Protein AF-0000000076083885 (afdb_homodimer)

InterPro domains:
  IPR008858 TROVE domain [PF05731] (2-118)
  IPR008858 TROVE domain [PS50988] (1-168)
  IPR037214 TROVE domain superfamily [SSF140864] (1-156)
  IPR040322 RNA-binding protein RO60 [PTHR14202] (1-159)

Solvent-accessible surface area (backbone atoms only — not comparable to full-atom values): 19071 Å² total; per-residue (Å²): 120,35,71,59,53,24,50,52,51,36,48,53,64,47,67,26,70,91,42,43,60,57,46,54,48,48,53,56,56,56,50,62,54,97,89,43,37,59,43,55,52,43,59,66,35,60,54,74,61,81,45,69,64,46,37,40,51,48,35,28,61,68,64,29,63,69,53,24,51,58,70,46,55,88,52,76,49,66,67,56,45,49,46,51,53,43,52,50,48,37,50,50,38,41,67,42,83,80,61,55,68,67,57,48,44,51,45,31,66,76,64,64,48,53,73,68,32,43,22,73,83,54,70,74,39,63,70,49,49,53,56,44,56,75,75,47,50,61,70,57,49,63,74,39,42,69,61,35,52,76,67,50,61,48,71,54,76,72,68,55,65,63,66,65,60,71,79,106,121,36,70,59,53,23,49,50,52,36,47,54,65,46,66,27,71,91,43,44,60,57,47,53,49,48,52,56,54,56,50,63,54,97,89,44,36,60,42,57,52,44,60,68,35,61,53,74,60,81,46,69,64,45,36,41,50,49,36,28,60,68,65,30,62,70,52,24,51,59,71,45,56,89,52,76,49,65,68,56,46,51,45,50,52,43,52,49,47,38,50,49,38,42,68,44,82,83,60,55,67,66,57,50,43,50,47,30,65,74,63,64,49,53,74,67,32,42,24,72,83,54,69,73,38,64,69,51,49,54,54,45,56,73,73,46,50,63,69,56,49,63,73,39,42,67,61,37,53,76,68,50,62,48,72,55,76,72,70,55,67,65,64,65,60,72,83,108

Foldseek 3Di:
DDPVLLVVLLCVLQVCVVPLLVVLQCCLLQADDPHDGNLNSCVVSVHDHPDLSSVLSNCCRNPNLVRSCVSCPPVPPPSSVLSNLLRVLLCCQAPDLPDDPVVNLVSCVVNVDAPSSHHPNCLLDPSNVLSRVLPDDPVVCVVCVVSCVVSVVVPDPPRCVPVVPPVD/DDPVLLVVLLCVLQVCVVPLLVVLQCCLLCQDDPHDGNLNSCVVSVHDHPDLSSVLSNCCRNPNLVRSCVSCPPVPPPSSVLSNLLVVLLCCQAPDLPDDPVVNLVSCVVNVDAPSSHHPNNLLDPSNVLSRVLPDDPVVCVVCVVSCVVSVVVPDPPRCVVNVPPVD

Structure (mmCIF, N/CA/C/O backbone):
data_AF-0000000076083885-model_v1
#
loop_
_entity.id
_entity.type
_entity.pdbx_description
1 polymer TROVE2
#
loop_
_atom_site.group_PDB
_atom_site.id
_atom_site.type_symbol
_atom_site.label_atom_id
_atom_site.label_alt_id
_atom_site.label_comp_id
_atom_site.label_asym_id
_atom_site.label_entity_id
_atom_site.label_seq_id
_atom_site.pdbx_PDB_ins_code
_atom_site.Cartn_x
_atom_site.Cartn_y
_atom_site.Cartn_z
_atom_site.occupancy
_atom_site.B_iso_or_equiv
_atom_site.auth_seq_id
_atom_site.auth_comp_id
_atom_site.auth_asym_id
_atom_site.auth_atom_id
_atom_site.pdbx_PDB_model_num
ATOM 1 N N . MET A 1 1 ? -16.109 -1.434 -20.875 1 70.88 1 MET A N 1
ATOM 2 C CA . MET A 1 1 ? -15.008 -0.65 -20.312 1 70.88 1 MET A CA 1
ATOM 3 C C . MET A 1 1 ? -14.562 0.437 -21.297 1 70.88 1 MET A C 1
ATOM 5 O O . MET A 1 1 ? -14.516 0.208 -22.5 1 70.88 1 MET A O 1
ATOM 9 N N . GLY A 1 2 ? -14.555 1.601 -20.828 1 75.38 2 GLY A N 1
ATOM 10 C CA . GLY A 1 2 ? -14.156 2.689 -21.703 1 75.38 2 GLY A CA 1
ATOM 11 C C . GLY A 1 2 ? -12.719 2.582 -22.172 1 75.38 2 GLY A C 1
ATOM 12 O O . GLY A 1 2 ? -11.914 1.858 -21.578 1 75.38 2 GLY A O 1
ATOM 13 N N . ARG A 1 3 ? -12.445 3.145 -23.266 1 82.56 3 ARG A N 1
ATOM 14 C CA . ARG A 1 3 ? -11.141 3.098 -23.922 1 82.56 3 ARG A CA 1
ATOM 15 C C . ARG A 1 3 ? -10.031 3.469 -22.938 1 82.56 3 ARG A C 1
ATOM 17 O O . ARG A 1 3 ? -8.969 2.844 -22.938 1 82.56 3 ARG A O 1
ATOM 24 N N . PHE A 1 4 ? -10.289 4.371 -22.156 1 80.88 4 PHE A N 1
ATOM 25 C CA . PHE A 1 4 ? -9.289 4.852 -21.219 1 80.88 4 PHE A CA 1
ATOM 26 C C . PHE A 1 4 ? -8.945 3.773 -20.188 1 80.88 4 PHE A C 1
ATOM 28 O O . PHE A 1 4 ? -7.773 3.484 -19.953 1 80.88 4 PHE A O 1
ATOM 35 N N . LEU A 1 5 ? -9.938 3.232 -19.672 1 82.44 5 LEU A N 1
ATOM 36 C CA . LEU A 1 5 ? -9.719 2.201 -18.672 1 82.44 5 LEU A CA 1
ATOM 37 C C . LEU A 1 5 ? -9.016 0.992 -19.266 1 82.44 5 LEU A C 1
ATOM 39 O O . LEU A 1 5 ? -8.164 0.372 -18.625 1 82.44 5 LEU A O 1
ATOM 43 N N . ARG A 1 6 ? -9.344 0.747 -20.469 1 88.19 6 ARG A N 1
ATOM 44 C CA . ARG A 1 6 ? -8.656 -0.343 -21.156 1 88.19 6 ARG A CA 1
ATOM 45 C C . ARG A 1 6 ? -7.164 -0.05 -21.281 1 88.19 6 ARG A C 1
ATOM 47 O O . ARG A 1 6 ? -6.328 -0.917 -21.031 1 88.19 6 ARG A O 1
ATOM 54 N N . ALA A 1 7 ? -6.926 1.128 -21.578 1 88.5 7 ALA A N 1
ATOM 55 C CA . ALA A 1 7 ? -5.535 1.533 -21.781 1 88.5 7 ALA A CA 1
ATOM 56 C C . ALA A 1 7 ? -4.77 1.517 -20.453 1 88.5 7 ALA A C 1
ATOM 58 O O . ALA A 1 7 ? -3.646 1.014 -20.391 1 88.5 7 ALA A O 1
ATOM 59 N N . VAL A 1 8 ? -5.359 2.039 -19.453 1 87.88 8 VAL A N 1
ATOM 60 C CA . VAL A 1 8 ? -4.734 2.113 -18.141 1 87.88 8 VAL A CA 1
ATOM 61 C C . VAL A 1 8 ? -4.492 0.706 -17.609 1 87.88 8 VAL A C 1
ATOM 63 O O . VAL A 1 8 ? -3.426 0.421 -17.047 1 87.88 8 VAL A O 1
ATOM 66 N N . THR A 1 9 ? -5.496 -0.065 -17.781 1 92.25 9 THR A N 1
ATOM 67 C CA . THR A 1 9 ? -5.379 -1.448 -17.344 1 92.25 9 THR A CA 1
ATOM 68 C C . THR A 1 9 ? -4.238 -2.156 -18.062 1 92.25 9 THR A C 1
ATOM 70 O O . THR A 1 9 ? -3.375 -2.768 -17.438 1 92.25 9 THR A O 1
ATOM 73 N N . SER A 1 10 ? -4.211 -2.027 -19.297 1 95.12 10 SER A N 1
ATOM 74 C CA . SER A 1 10 ? -3.162 -2.65 -20.109 1 95.12 10 SER A CA 1
ATOM 75 C C . SER A 1 10 ? -1.784 -2.131 -19.719 1 95.12 10 SER A C 1
ATOM 77 O O . SER A 1 10 ? -0.84 -2.908 -19.562 1 95.12 10 SER A O 1
ATOM 79 N N . LYS A 1 11 ? -1.732 -0.897 -19.531 1 94 11 LYS A N 1
ATOM 80 C CA . LYS A 1 11 ? -0.469 -0.274 -19.141 1 94 11 LYS A CA 1
ATOM 81 C C . LYS A 1 11 ? 0.017 -0.798 -17.797 1 94 11 LYS A C 1
ATOM 83 O O . LYS A 1 11 ? 1.209 -1.059 -17.625 1 94 11 LYS A O 1
ATOM 88 N N . TRP A 1 12 ? -0.826 -0.942 -16.891 1 95.44 12 TRP A N 1
ATOM 89 C CA . TRP A 1 12 ? -0.435 -1.397 -15.555 1 95.44 12 TRP A CA 1
ATOM 90 C C . TRP A 1 12 ? 0.219 -2.773 -15.625 1 95.44 12 TRP A C 1
ATOM 92 O O . TRP A 1 12 ? 1.361 -2.947 -15.195 1 95.44 12 TRP A O 1
ATOM 102 N N . TYR A 1 13 ? -0.429 -3.674 -16.234 1 97.62 13 TYR A N 1
ATOM 103 C CA . TYR A 1 13 ? 0.1 -5.031 -16.297 1 97.62 13 TYR A CA 1
ATOM 104 C C . TYR A 1 13 ? 1.414 -5.066 -17.078 1 97.62 13 TYR A C 1
ATOM 106 O O . TYR A 1 13 ? 2.365 -5.734 -16.656 1 97.62 13 TYR A O 1
ATOM 114 N N . ASN A 1 14 ? 1.431 -4.355 -18.094 1 97.88 14 ASN A N 1
ATOM 115 C CA . ASN A 1 14 ? 2.59 -4.418 -18.969 1 97.88 14 ASN A CA 1
ATOM 116 C C . ASN A 1 14 ? 3.752 -3.59 -18.438 1 97.88 14 ASN A C 1
ATOM 118 O O . ASN A 1 14 ? 4.883 -3.717 -18.906 1 97.88 14 ASN A O 1
ATOM 122 N N . SER A 1 15 ? 3.49 -2.791 -17.453 1 96.75 15 SER A N 1
ATOM 123 C CA . SER A 1 15 ? 4.555 -1.976 -16.875 1 96.75 15 SER A CA 1
ATOM 124 C C . SER A 1 15 ? 5.543 -2.832 -16.094 1 96.75 15 SER A C 1
ATOM 126 O O . SER A 1 15 ? 6.637 -2.373 -15.758 1 96.75 15 SER A O 1
ATOM 128 N N . PHE A 1 16 ? 5.223 -4.066 -15.875 1 97.88 16 PHE A N 1
ATOM 129 C CA . PHE A 1 16 ? 6.09 -4.957 -15.117 1 97.88 16 PHE A CA 1
ATOM 130 C C . PHE A 1 16 ? 6.926 -5.824 -16.047 1 97.88 16 PHE A C 1
ATOM 132 O O . PHE A 1 16 ? 7.488 -6.836 -15.625 1 97.88 16 PHE A O 1
ATOM 139 N N . LYS A 1 17 ? 7.023 -5.434 -17.203 1 97.94 17 LYS A N 1
ATOM 140 C CA . LYS A 1 17 ? 7.723 -6.219 -18.219 1 97.94 17 LYS A CA 1
ATOM 141 C C . LYS A 1 17 ? 9.156 -6.52 -17.797 1 97.94 17 LYS A C 1
ATOM 143 O O . LYS A 1 17 ? 9.695 -7.582 -18.109 1 97.94 17 LYS A O 1
ATOM 148 N N . ASP A 1 18 ? 9.789 -5.609 -17.031 1 97.88 18 ASP A N 1
ATOM 149 C CA . ASP A 1 18 ? 11.18 -5.781 -16.625 1 97.88 18 ASP A CA 1
ATOM 150 C C . ASP A 1 18 ? 11.281 -6.43 -15.242 1 97.88 18 ASP A C 1
ATOM 152 O O . ASP A 1 18 ? 12.375 -6.684 -14.75 1 97.88 18 ASP A O 1
ATOM 156 N N . ASN A 1 19 ? 10.188 -6.633 -14.602 1 98.12 19 ASN A N 1
ATOM 157 C CA . ASN A 1 19 ? 10.117 -7.305 -13.305 1 98.12 19 ASN A CA 1
ATOM 158 C C . ASN A 1 19 ? 8.828 -8.109 -13.156 1 98.12 19 ASN A C 1
ATOM 160 O O . ASN A 1 19 ? 7.98 -7.785 -12.328 1 98.12 19 ASN A O 1
ATOM 164 N N . PRO A 1 20 ? 8.727 -9.164 -13.914 1 98.44 20 PRO A N 1
ATOM 165 C CA . PRO A 1 20 ? 7.48 -9.93 -13.938 1 98.44 20 PRO A CA 1
ATOM 166 C C . PRO A 1 20 ? 7.18 -10.609 -12.609 1 98.44 20 PRO A C 1
ATOM 168 O O . PRO A 1 20 ? 6.012 -10.828 -12.273 1 98.44 20 PRO A O 1
ATOM 171 N N . MET A 1 21 ? 8.195 -10.922 -11.852 1 98.06 21 MET A N 1
ATOM 172 C CA . MET A 1 21 ? 7.973 -11.516 -10.539 1 98.06 21 MET A CA 1
ATOM 173 C C . MET A 1 21 ? 7.168 -10.578 -9.641 1 98.06 21 MET A C 1
ATOM 175 O O . MET A 1 21 ? 6.328 -11.031 -8.859 1 98.06 21 MET A O 1
ATOM 179 N N . ARG A 1 22 ? 7.469 -9.367 -9.773 1 98 22 ARG A N 1
ATOM 180 C CA . ARG A 1 22 ? 6.723 -8.375 -9 1 98 22 ARG A CA 1
ATOM 181 C C . ARG A 1 22 ? 5.242 -8.391 -9.375 1 98 22 ARG A C 1
ATOM 183 O O . ARG A 1 22 ? 4.379 -8.266 -8.508 1 98 22 ARG A O 1
ATOM 190 N N . LEU A 1 23 ? 4.965 -8.523 -10.617 1 98.31 23 LEU A N 1
ATOM 191 C CA . LEU A 1 23 ? 3.57 -8.633 -11.031 1 98.31 23 LEU A CA 1
ATOM 192 C C . LEU A 1 23 ? 2.922 -9.875 -10.422 1 98.31 23 LEU A C 1
ATOM 194 O O . LEU A 1 23 ? 1.817 -9.797 -9.883 1 98.31 23 LEU A O 1
ATOM 198 N N . ALA A 1 24 ? 3.617 -10.992 -10.5 1 98.69 24 ALA A N 1
ATOM 199 C CA . ALA A 1 24 ? 3.092 -12.227 -9.93 1 98.69 24 ALA A CA 1
ATOM 200 C C . ALA A 1 24 ? 2.785 -12.055 -8.445 1 98.69 24 ALA A C 1
ATOM 202 O O . ALA A 1 24 ? 1.734 -12.492 -7.965 1 98.69 24 ALA A O 1
ATOM 203 N N . TYR A 1 25 ? 3.682 -11.406 -7.84 1 97.94 25 TYR A N 1
ATOM 204 C CA . TYR A 1 25 ? 3.535 -11.117 -6.414 1 97.94 25 TYR A CA 1
ATOM 205 C C . TYR A 1 25 ? 2.301 -10.266 -6.152 1 97.94 25 TYR A C 1
ATOM 207 O O . TYR A 1 25 ? 1.456 -10.617 -5.328 1 97.94 25 TYR A O 1
ATOM 215 N N . LEU A 1 26 ? 2.17 -9.227 -6.832 1 96.88 26 LEU A N 1
ATOM 216 C CA . LEU A 1 26 ? 1.102 -8.258 -6.594 1 96.88 26 LEU A CA 1
ATOM 217 C C . LEU A 1 26 ? -0.26 -8.867 -6.918 1 96.88 26 LEU A C 1
ATOM 219 O O . LEU A 1 26 ? -1.216 -8.695 -6.156 1 96.88 26 LEU A O 1
ATOM 223 N N . ILE A 1 27 ? -0.376 -9.609 -7.965 1 97.62 27 ILE A N 1
ATOM 224 C CA . ILE A 1 27 ? -1.678 -10.109 -8.391 1 97.62 27 ILE A CA 1
ATOM 225 C C . ILE A 1 27 ? -2.127 -11.234 -7.457 1 97.62 27 ILE A C 1
ATOM 227 O O . ILE A 1 27 ? -3.32 -11.531 -7.359 1 97.62 27 ILE A O 1
ATOM 231 N N . THR A 1 28 ? -1.186 -11.891 -6.793 1 97.81 28 THR A N 1
ATOM 232 C CA . THR A 1 28 ? -1.545 -12.977 -5.891 1 97.81 28 THR A CA 1
ATOM 233 C C . THR A 1 28 ? -1.759 -12.453 -4.473 1 97.81 28 THR A C 1
ATOM 235 O O . THR A 1 28 ? -2.521 -13.039 -3.701 1 97.81 28 THR A O 1
ATOM 238 N N . LYS A 1 29 ? -1.106 -11.406 -4.223 1 96.12 29 LYS A N 1
ATOM 239 C CA . LYS A 1 29 ? -1.288 -10.789 -2.916 1 96.12 29 LYS A CA 1
ATOM 240 C C . LYS A 1 29 ? -2.604 -10.016 -2.85 1 96.12 29 LYS A C 1
ATOM 242 O O . LYS A 1 29 ? -3.332 -10.102 -1.858 1 96.12 29 LYS A O 1
ATOM 247 N N . TYR A 1 30 ? -2.814 -9.297 -3.93 1 93.44 30 TYR A N 1
ATOM 248 C CA . TYR A 1 30 ? -4.031 -8.508 -4.035 1 93.44 30 TYR A CA 1
ATOM 249 C C . TYR A 1 30 ? -4.965 -9.07 -5.102 1 93.44 30 TYR A C 1
ATOM 251 O O . TYR A 1 30 ? -4.988 -8.594 -6.234 1 93.44 30 TYR A O 1
ATOM 259 N N . LYS A 1 31 ? -5.871 -9.93 -4.711 1 92.31 31 LYS A N 1
ATOM 260 C CA . LYS A 1 31 ? -6.629 -10.727 -5.668 1 92.31 31 LYS A CA 1
ATOM 261 C C . LYS A 1 31 ? -7.887 -9.992 -6.121 1 92.31 31 LYS A C 1
ATOM 263 O O . LYS A 1 31 ? -8.367 -10.203 -7.238 1 92.31 31 LYS A O 1
ATOM 268 N N . SER A 1 32 ? -8.484 -9.25 -5.234 1 89.62 32 SER A N 1
ATOM 269 C CA . SER A 1 32 ? -9.703 -8.516 -5.578 1 89.62 32 SER A CA 1
ATOM 270 C C . SER A 1 32 ? -9.805 -7.215 -4.793 1 89.62 32 SER A C 1
ATOM 272 O O . SER A 1 32 ? -9.164 -7.062 -3.746 1 89.62 32 SER A O 1
ATOM 274 N N . ARG A 1 33 ? -10.422 -6.332 -5.461 1 83.88 33 ARG A N 1
ATOM 275 C CA . ARG A 1 33 ? -10.695 -5.059 -4.809 1 83.88 33 ARG A CA 1
ATOM 276 C C . ARG A 1 33 ? -12.062 -4.52 -5.215 1 83.88 33 ARG A C 1
ATOM 278 O O . ARG A 1 33 ? -12.352 -4.375 -6.402 1 83.88 33 ARG A O 1
ATOM 285 N N . HIS A 1 34 ? -12.812 -4.176 -4.215 1 80.38 34 HIS A N 1
ATOM 286 C CA . HIS A 1 34 ? -14.133 -3.594 -4.391 1 80.38 34 HIS A CA 1
ATOM 287 C C . HIS A 1 34 ? -14.945 -4.367 -5.426 1 80.38 34 HIS A C 1
ATOM 289 O O . HIS A 1 34 ? -15.555 -3.771 -6.312 1 80.38 34 HIS A O 1
ATOM 295 N N . GLY A 1 35 ? -14.844 -5.668 -5.434 1 82.94 35 GLY A N 1
ATOM 296 C CA . GLY A 1 35 ? -15.656 -6.516 -6.285 1 82.94 35 GLY A CA 1
ATOM 297 C C . GLY A 1 35 ? -15 -6.832 -7.617 1 82.94 35 GLY A C 1
ATOM 298 O O . GLY A 1 35 ? -15.5 -7.664 -8.375 1 82.94 35 GLY A O 1
ATOM 299 N N . TRP A 1 36 ? -13.898 -6.145 -7.914 1 85.62 36 TRP A N 1
ATOM 300 C CA . TRP A 1 36 ? -13.172 -6.395 -9.156 1 85.62 36 TRP A CA 1
ATOM 301 C C . TRP A 1 36 ? -12.031 -7.379 -8.93 1 85.62 36 TRP A C 1
ATOM 303 O O . TRP A 1 36 ? -11.258 -7.238 -7.977 1 85.62 36 TRP A O 1
ATOM 313 N N . ARG A 1 37 ? -11.984 -8.398 -9.812 1 93.69 37 ARG A N 1
ATOM 314 C CA . ARG A 1 37 ? -10.859 -9.328 -9.828 1 93.69 37 ARG A CA 1
ATOM 315 C C . ARG A 1 37 ? -9.93 -9.039 -11 1 93.69 37 ARG A C 1
ATOM 317 O O . ARG A 1 37 ? -10.352 -8.492 -12.016 1 93.69 37 ARG A O 1
ATOM 324 N N . HIS A 1 38 ? -8.711 -9.508 -10.898 1 95.88 38 HIS A N 1
ATOM 325 C CA . HIS A 1 38 ? -7.758 -9.344 -11.992 1 95.88 38 HIS A CA 1
ATOM 326 C C . HIS A 1 38 ? -8.273 -9.977 -13.273 1 95.88 38 HIS A C 1
ATOM 328 O O . HIS A 1 38 ? -8.109 -9.422 -14.359 1 95.88 38 HIS A O 1
ATOM 334 N N . ARG A 1 39 ? -8.844 -11.078 -13.07 1 96.31 39 ARG A N 1
ATOM 335 C CA . ARG A 1 39 ? -9.375 -11.781 -14.227 1 96.31 39 ARG A CA 1
ATOM 336 C C . ARG A 1 39 ? -10.391 -10.914 -14.977 1 96.31 39 ARG A C 1
ATOM 338 O O . ARG A 1 39 ? -10.359 -10.836 -16.203 1 96.31 39 ARG A O 1
ATOM 345 N N . ASP A 1 40 ? -11.281 -10.25 -14.25 1 92.75 40 ASP A N 1
ATOM 346 C CA . ASP A 1 40 ? -12.273 -9.367 -14.859 1 92.75 40 ASP A CA 1
ATOM 347 C C . ASP A 1 40 ? -11.602 -8.219 -15.602 1 92.75 40 ASP A C 1
ATOM 349 O O . ASP A 1 40 ? -11.977 -7.898 -16.734 1 92.75 40 ASP A O 1
ATOM 353 N N . LEU A 1 41 ? -10.602 -7.641 -14.961 1 93.19 41 LEU A N 1
ATOM 354 C CA . LEU A 1 41 ? -9.898 -6.516 -15.57 1 93.19 41 LEU A CA 1
ATOM 355 C C . LEU A 1 41 ? -9.195 -6.941 -16.859 1 93.19 41 LEU A C 1
ATOM 357 O O . LEU A 1 41 ? -9.305 -6.262 -17.875 1 93.19 41 LEU A O 1
ATOM 361 N N . LEU A 1 42 ? -8.602 -8.031 -16.812 1 96.44 42 LEU A N 1
ATOM 362 C CA . LEU A 1 42 ? -7.836 -8.523 -17.953 1 96.44 42 LEU A CA 1
ATOM 363 C C . LEU A 1 42 ? -8.758 -8.852 -19.125 1 96.44 42 LEU A C 1
ATOM 365 O O . LEU A 1 42 ? -8.445 -8.531 -20.266 1 96.44 42 LEU A O 1
ATOM 369 N N . ARG A 1 43 ? -9.867 -9.43 -18.812 1 94.62 43 ARG A N 1
ATOM 370 C CA . ARG A 1 43 ? -10.836 -9.805 -19.844 1 94.62 43 ARG A CA 1
ATOM 371 C C . ARG A 1 43 ? -11.508 -8.57 -20.438 1 94.62 43 ARG A C 1
ATOM 373 O O . ARG A 1 43 ? -11.555 -8.414 -21.656 1 94.62 43 ARG A O 1
ATOM 380 N N . LEU A 1 44 ? -11.93 -7.723 -19.562 1 90.06 44 LEU A N 1
ATOM 381 C CA . LEU A 1 44 ? -12.656 -6.539 -20.016 1 90.06 44 LEU A CA 1
ATOM 382 C C . LEU A 1 44 ? -11.742 -5.605 -20.797 1 90.06 44 LEU A C 1
ATOM 384 O O . LEU A 1 44 ? -12.18 -4.961 -21.75 1 90.06 44 LEU A O 1
ATOM 388 N N . ALA A 1 45 ? -10.523 -5.578 -20.438 1 92.88 45 ALA A N 1
ATOM 389 C CA . ALA A 1 45 ? -9.578 -4.676 -21.078 1 92.88 45 ALA A CA 1
ATOM 390 C C . ALA A 1 45 ? -8.906 -5.352 -22.266 1 92.88 45 ALA A C 1
ATOM 392 O O . ALA A 1 45 ? -8.203 -4.703 -23.047 1 92.88 45 ALA A O 1
ATOM 393 N N . HIS A 1 46 ? -9.102 -6.605 -22.453 1 95.31 46 HIS A N 1
ATOM 394 C CA . HIS A 1 46 ? -8.461 -7.359 -23.516 1 95.31 46 HIS A CA 1
ATOM 395 C C . HIS A 1 46 ? -6.953 -7.121 -23.531 1 95.31 46 HIS A C 1
ATOM 397 O O . HIS A 1 46 ? -6.387 -6.785 -24.578 1 95.31 46 HIS A O 1
ATOM 403 N N . VAL A 1 47 ? -6.371 -7.277 -22.453 1 96.81 47 VAL A N 1
ATOM 404 C CA . VAL A 1 47 ? -4.961 -6.945 -22.297 1 96.81 47 VAL A CA 1
ATOM 405 C C . VAL A 1 47 ? -4.105 -7.926 -23.094 1 96.81 47 VAL A C 1
ATOM 407 O O . VAL A 1 47 ? -4.246 -9.141 -22.953 1 96.81 47 VAL A O 1
ATOM 410 N N . THR A 1 48 ? -3.316 -7.344 -23.953 1 97.38 48 THR A N 1
ATOM 411 C CA . THR A 1 48 ? -2.312 -8.125 -24.656 1 97.38 48 THR A CA 1
ATOM 412 C C . THR A 1 48 ? -0.948 -7.992 -23.984 1 97.38 48 THR A C 1
ATOM 414 O O . THR A 1 48 ? -0.45 -6.883 -23.797 1 97.38 48 THR A O 1
ATOM 417 N N . ALA A 1 49 ? -0.322 -9.094 -23.703 1 98.31 49 ALA A N 1
ATOM 418 C CA . ALA A 1 49 ? 0.94 -9.102 -22.969 1 98.31 49 ALA A CA 1
ATOM 419 C C . ALA A 1 49 ? 2.086 -8.594 -23.828 1 98.31 49 ALA A C 1
ATOM 421 O O . ALA A 1 49 ? 2.164 -8.914 -25.016 1 98.31 49 ALA A O 1
ATOM 422 N N . VAL A 1 50 ? 2.941 -7.836 -23.203 1 98.38 50 VAL A N 1
ATOM 423 C CA . VAL A 1 50 ? 4.055 -7.211 -23.922 1 98.38 50 VAL A CA 1
ATOM 424 C C . VAL A 1 50 ? 5.18 -8.227 -24.109 1 98.38 50 VAL A C 1
ATOM 426 O O . VAL A 1 50 ? 6.016 -8.078 -25 1 98.38 50 VAL A O 1
ATOM 429 N N . ASN A 1 51 ? 5.266 -9.25 -23.328 1 98 51 ASN A N 1
ATOM 430 C CA . ASN A 1 51 ? 6.281 -10.297 -23.438 1 98 51 ASN A CA 1
ATOM 431 C C . ASN A 1 51 ? 5.789 -11.609 -22.844 1 98 51 ASN A C 1
ATOM 433 O O . ASN A 1 51 ? 4.656 -11.703 -22.375 1 98 51 ASN A O 1
ATOM 437 N N . ARG A 1 52 ? 6.582 -12.602 -22.875 1 97.56 52 ARG A N 1
ATOM 438 C CA . ARG A 1 52 ? 6.172 -13.961 -22.547 1 97.56 52 ARG A CA 1
ATOM 439 C C . ARG A 1 52 ? 5.922 -14.109 -21.062 1 97.56 52 ARG A C 1
ATOM 441 O O . ARG A 1 52 ? 5.039 -14.867 -20.641 1 97.56 52 ARG A O 1
ATOM 448 N N . HIS A 1 53 ? 6.711 -13.43 -20.203 1 98.56 53 HIS A N 1
ATOM 449 C CA . HIS A 1 53 ? 6.535 -13.539 -18.766 1 98.56 53 HIS A CA 1
ATOM 450 C C . HIS A 1 53 ? 5.207 -12.93 -18.328 1 98.56 53 HIS A C 1
ATOM 452 O O . HIS A 1 53 ? 4.492 -13.523 -17.516 1 98.56 53 HIS A O 1
ATOM 458 N N . ILE A 1 54 ? 4.91 -11.766 -18.906 1 98.81 54 ILE A N 1
ATOM 459 C CA . ILE A 1 54 ? 3.621 -11.148 -18.625 1 98.81 54 ILE A CA 1
ATOM 460 C C . ILE A 1 54 ? 2.492 -12.039 -19.125 1 98.81 54 ILE A C 1
ATOM 462 O O . ILE A 1 54 ? 1.476 -12.211 -18.453 1 98.81 54 ILE A O 1
ATOM 466 N N . GLU A 1 55 ? 2.676 -12.633 -20.25 1 98.62 55 GLU A N 1
ATOM 467 C CA . GLU A 1 55 ? 1.675 -13.547 -20.797 1 98.62 55 GLU A CA 1
ATOM 468 C C . GLU A 1 55 ? 1.458 -14.742 -19.875 1 98.62 55 GLU A C 1
ATOM 470 O O . GLU A 1 55 ? 0.321 -15.172 -19.656 1 98.62 55 GLU A O 1
ATOM 475 N N . LEU A 1 56 ? 2.514 -15.273 -19.391 1 98.75 56 LEU A N 1
ATOM 476 C CA . LEU A 1 56 ? 2.451 -16.391 -18.469 1 98.75 56 LEU A CA 1
ATOM 477 C C . LEU A 1 56 ? 1.586 -16.062 -17.25 1 98.75 56 LEU A C 1
ATOM 479 O O . LEU A 1 56 ? 0.705 -16.828 -16.875 1 98.75 56 LEU A O 1
ATOM 483 N N . ILE A 1 57 ? 1.818 -14.898 -16.703 1 98.81 57 ILE A N 1
ATOM 484 C CA . ILE A 1 57 ? 1.106 -14.453 -15.516 1 98.81 57 ILE A CA 1
ATOM 485 C C . ILE A 1 57 ? -0.36 -14.195 -15.852 1 98.81 57 ILE A C 1
ATOM 487 O O . ILE A 1 57 ? -1.254 -14.578 -15.094 1 98.81 57 ILE A O 1
ATOM 491 N N . ILE A 1 58 ? -0.567 -13.57 -17.016 1 98.62 58 ILE A N 1
ATOM 492 C CA . ILE A 1 58 ? -1.935 -13.328 -17.453 1 98.62 58 ILE A CA 1
ATOM 493 C C . ILE A 1 58 ? -2.66 -14.648 -17.656 1 98.62 58 ILE A C 1
ATOM 495 O O . ILE A 1 58 ? -3.816 -14.805 -17.266 1 98.62 58 ILE A O 1
ATOM 499 N N . LYS A 1 59 ? -2.059 -15.617 -18.188 1 98.44 59 LYS A N 1
ATOM 500 C CA . LYS A 1 59 ? -2.652 -16.938 -18.391 1 98.44 59 LYS A CA 1
ATOM 501 C C . LYS A 1 59 ? -3 -17.594 -17.047 1 98.44 59 LYS A C 1
ATOM 503 O O . LYS A 1 59 ? -4.051 -18.219 -16.922 1 98.44 59 LYS A O 1
ATOM 508 N N . TYR A 1 60 ? -2.15 -17.469 -16.109 1 98.69 60 TYR A N 1
ATOM 509 C CA . TYR A 1 60 ? -2.451 -17.969 -14.773 1 98.69 60 TYR A CA 1
ATOM 510 C C . TYR A 1 60 ? -3.748 -17.375 -14.242 1 98.69 60 TYR A C 1
ATOM 512 O O . TYR A 1 60 ? -4.613 -18.094 -13.742 1 98.69 60 TYR A O 1
ATOM 520 N N . VAL A 1 61 ? -3.846 -16.047 -14.391 1 98.38 61 VAL A N 1
ATOM 521 C CA . VAL A 1 61 ? -4.969 -15.305 -13.82 1 98.38 61 VAL A CA 1
ATOM 522 C C . VAL A 1 61 ? -6.254 -15.672 -14.555 1 98.38 61 VAL A C 1
ATOM 524 O O . VAL A 1 61 ? -7.297 -15.883 -13.93 1 98.38 61 VAL A O 1
ATOM 527 N N . VAL A 1 62 ? -6.195 -15.781 -15.828 1 97.88 62 VAL A N 1
ATOM 528 C CA . VAL A 1 62 ? -7.391 -15.906 -16.656 1 97.88 62 VAL A CA 1
ATOM 529 C C . VAL A 1 62 ? -7.758 -17.375 -16.812 1 97.88 62 VAL A C 1
ATOM 531 O O . VAL A 1 62 ? -8.938 -17.734 -16.844 1 97.88 62 VAL A O 1
ATOM 534 N N . GLN A 1 63 ? -6.734 -18.25 -16.828 1 98 63 GLN A N 1
ATOM 535 C CA . GLN A 1 63 ? -7.012 -19.641 -17.203 1 98 63 GLN A CA 1
ATOM 536 C C . GLN A 1 63 ? -6.617 -20.609 -16.094 1 98 63 GLN A C 1
ATOM 538 O O . GLN A 1 63 ? -6.891 -21.797 -16.172 1 98 63 GLN A O 1
ATOM 543 N N . GLY A 1 64 ? -5.906 -20.219 -15.172 1 97.69 64 GLY A N 1
ATOM 544 C CA . GLY A 1 64 ? -5.57 -21.078 -14.047 1 97.69 64 GLY A CA 1
ATOM 545 C C . GLY A 1 64 ? -4.148 -21.609 -14.102 1 97.69 64 GLY A C 1
ATOM 546 O O . GLY A 1 64 ? -3.479 -21.484 -15.133 1 97.69 64 GLY A O 1
ATOM 547 N N . LEU A 1 65 ? -3.742 -22.172 -13.008 1 98.06 65 LEU A N 1
ATOM 548 C CA . LEU A 1 65 ? -2.363 -22.609 -12.812 1 98.06 65 LEU A CA 1
ATOM 549 C C . LEU A 1 65 ? -1.989 -23.688 -13.812 1 98.06 65 LEU A C 1
ATOM 551 O O . LEU A 1 65 ? -0.904 -23.656 -14.398 1 98.06 65 LEU A O 1
ATOM 555 N N . GLU A 1 66 ? -2.859 -24.625 -14.016 1 97.88 66 GLU A N 1
ATOM 556 C CA . GLU A 1 66 ? -2.57 -25.75 -14.914 1 97.88 66 GLU A CA 1
ATOM 557 C C . GLU A 1 66 ? -2.242 -25.25 -16.312 1 97.88 66 GLU A C 1
ATOM 559 O O . GLU A 1 66 ? -1.273 -25.688 -16.938 1 97.88 66 GLU A O 1
ATOM 564 N N . ASN A 1 67 ? -3.004 -24.312 -16.781 1 98.19 67 ASN A N 1
ATOM 565 C CA . ASN A 1 67 ? -2.787 -23.781 -18.125 1 98.19 67 ASN A CA 1
ATOM 566 C C . ASN A 1 67 ? -1.517 -22.938 -18.188 1 98.19 67 ASN A C 1
ATOM 568 O O . ASN A 1 67 ? -0.815 -22.938 -19.203 1 98.19 67 ASN A O 1
ATOM 572 N N . ALA A 1 68 ? -1.243 -22.219 -17.141 1 98.44 68 ALA A N 1
ATOM 573 C CA . ALA A 1 68 ? -0.002 -21.453 -17.062 1 98.44 68 ALA A CA 1
ATOM 574 C C . ALA A 1 68 ? 1.215 -22.375 -17.125 1 98.44 68 ALA A C 1
ATOM 576 O O . ALA A 1 68 ? 2.184 -22.094 -17.828 1 98.44 68 ALA A O 1
ATOM 577 N N . ILE A 1 69 ? 1.114 -23.484 -16.406 1 98.12 69 ILE A N 1
ATOM 578 C CA . ILE A 1 69 ? 2.211 -24.453 -16.391 1 98.12 69 ILE A CA 1
ATOM 579 C C . ILE A 1 69 ? 2.398 -25.031 -17.781 1 98.12 69 ILE A C 1
ATOM 581 O O . ILE A 1 69 ? 3.525 -25.156 -18.266 1 98.12 69 ILE A O 1
ATOM 585 N N . ARG A 1 70 ? 1.324 -25.359 -18.438 1 97.94 70 ARG A N 1
ATOM 586 C CA . ARG A 1 70 ? 1.381 -25.906 -19.797 1 97.94 70 ARG A CA 1
ATOM 587 C C . ARG A 1 70 ? 2.002 -24.906 -20.75 1 97.94 70 ARG A C 1
ATOM 589 O O . ARG A 1 70 ? 2.801 -25.281 -21.625 1 97.94 70 ARG A O 1
ATOM 596 N N . PHE A 1 71 ? 1.659 -23.688 -20.594 1 97.94 71 PHE A N 1
ATOM 597 C CA . PHE A 1 71 ? 2.178 -22.609 -21.438 1 97.94 71 PHE A CA 1
ATOM 598 C C . PHE A 1 71 ? 3.689 -22.5 -21.297 1 97.94 71 PHE A C 1
ATOM 600 O O . PHE A 1 71 ? 4.391 -22.219 -22.281 1 97.94 71 PHE A O 1
ATOM 607 N N . ALA A 1 72 ? 4.109 -22.688 -20.141 1 97.06 72 ALA A N 1
ATOM 608 C CA . ALA A 1 72 ? 5.535 -22.516 -19.859 1 97.06 72 ALA A CA 1
ATOM 609 C C . ALA A 1 72 ? 6.277 -23.844 -20 1 97.06 72 ALA A C 1
ATOM 611 O O . ALA A 1 72 ? 7.441 -23.953 -19.609 1 97.06 72 ALA A O 1
ATOM 612 N N . GLU A 1 73 ? 5.461 -24.688 -20.578 1 91.25 73 GLU A N 1
ATOM 613 C CA . GLU A 1 73 ? 6.039 -26.016 -20.703 1 91.25 73 GLU A CA 1
ATOM 614 C C . GLU A 1 73 ? 7.352 -25.984 -21.484 1 91.25 73 GLU A C 1
ATOM 616 O O . GLU A 1 73 ? 7.441 -25.328 -22.531 1 91.25 73 GLU A O 1
ATOM 621 N N . TYR A 1 74 ? 8.469 -26.344 -21.062 1 91.44 74 TYR A N 1
ATOM 622 C CA . TYR A 1 74 ? 9.773 -26.5 -21.703 1 91.44 74 TYR A CA 1
ATOM 623 C C . TYR A 1 74 ? 10.578 -25.203 -21.609 1 91.44 74 TYR A C 1
ATOM 625 O O . TYR A 1 74 ? 11.68 -25.109 -22.156 1 91.44 74 TYR A O 1
ATOM 633 N N . ASP A 1 75 ? 9.922 -24.156 -21.156 1 94 75 ASP A N 1
ATOM 634 C CA . ASP A 1 75 ? 10.656 -22.922 -20.906 1 94 75 ASP A CA 1
ATOM 635 C C . ASP A 1 75 ? 11.578 -23.047 -19.703 1 94 75 ASP A C 1
ATOM 637 O O . ASP A 1 75 ? 11.102 -23.156 -18.562 1 94 75 ASP A O 1
ATOM 641 N N . THR A 1 76 ? 12.859 -23.062 -19.984 1 92.75 76 THR A N 1
ATOM 642 C CA . THR A 1 76 ? 13.82 -23.281 -18.906 1 92.75 76 THR A CA 1
ATOM 643 C C . THR A 1 76 ? 14.414 -21.969 -18.438 1 92.75 76 THR A C 1
ATOM 645 O O . THR A 1 76 ? 15.352 -21.953 -17.625 1 92.75 76 THR A O 1
ATOM 648 N N . CYS A 1 77 ? 13.852 -20.828 -18.953 1 95.62 77 CYS A N 1
ATOM 649 C CA . CYS A 1 77 ? 14.289 -19.531 -18.469 1 95.62 77 CYS A CA 1
ATOM 650 C C . CYS A 1 77 ? 14.148 -19.438 -16.953 1 95.62 77 CYS A C 1
ATOM 652 O O . CYS A 1 77 ? 13.102 -19.797 -16.406 1 95.62 77 CYS A O 1
ATOM 654 N N . PRO A 1 78 ? 15.219 -19.031 -16.297 1 96.94 78 PRO A N 1
ATOM 655 C CA . PRO A 1 78 ? 15.172 -18.984 -14.844 1 96.94 78 PRO A CA 1
ATOM 656 C C . PRO A 1 78 ? 14 -18.172 -14.312 1 96.94 78 PRO A C 1
ATOM 658 O O . PRO A 1 78 ? 13.359 -18.562 -13.328 1 96.94 78 PRO A O 1
ATOM 661 N N . THR A 1 79 ? 13.727 -17.078 -14.977 1 97.44 79 THR A N 1
ATOM 662 C CA . THR A 1 79 ? 12.617 -16.219 -14.547 1 97.44 79 THR A CA 1
ATOM 663 C C . THR A 1 79 ? 11.289 -16.969 -14.68 1 97.44 79 THR A C 1
ATOM 665 O O . THR A 1 79 ? 10.43 -16.875 -13.797 1 97.44 79 THR A O 1
ATOM 668 N N . THR A 1 80 ? 11.125 -17.672 -15.719 1 98.12 80 THR A N 1
ATOM 669 C CA . THR A 1 80 ? 9.914 -18.438 -15.93 1 98.12 80 THR A CA 1
ATOM 670 C C . THR A 1 80 ? 9.742 -19.5 -14.836 1 98.12 80 THR A C 1
ATOM 672 O O . THR A 1 80 ? 8.664 -19.641 -14.258 1 98.12 80 THR A O 1
ATOM 675 N N . VAL A 1 81 ? 10.781 -20.141 -14.57 1 97.56 81 VAL A N 1
ATOM 676 C CA . VAL A 1 81 ? 10.773 -21.188 -13.555 1 97.56 81 VAL A CA 1
ATOM 677 C C . VAL A 1 81 ? 10.43 -20.594 -12.195 1 97.56 81 VAL A C 1
ATOM 679 O O . VAL A 1 81 ? 9.594 -21.141 -11.469 1 97.56 81 VAL A O 1
ATOM 682 N N . GLU A 1 82 ? 11 -19.516 -11.906 1 97.81 82 GLU A N 1
ATOM 683 C CA . GLU A 1 82 ? 10.75 -18.844 -10.641 1 97.81 82 GLU A CA 1
ATOM 684 C C . GLU A 1 82 ? 9.281 -18.453 -10.508 1 97.81 82 GLU A C 1
ATOM 686 O O . GLU A 1 82 ? 8.672 -18.656 -9.453 1 97.81 82 GLU A O 1
ATOM 691 N N . ILE A 1 83 ? 8.766 -17.891 -11.547 1 98.56 83 ILE A N 1
ATOM 692 C CA . ILE A 1 83 ? 7.375 -17.469 -11.539 1 98.56 83 ILE A CA 1
ATOM 693 C C . ILE A 1 83 ? 6.465 -18.672 -11.32 1 98.56 83 ILE A C 1
ATOM 695 O O . ILE A 1 83 ? 5.559 -18.625 -10.477 1 98.56 83 ILE A O 1
ATOM 699 N N . ILE A 1 84 ? 6.715 -19.688 -12.031 1 98.38 84 ILE A N 1
ATOM 700 C CA . ILE A 1 84 ? 5.883 -20.891 -11.945 1 98.38 84 ILE A CA 1
ATOM 701 C C . ILE A 1 84 ? 5.973 -21.484 -10.539 1 98.38 84 ILE A C 1
ATOM 703 O O . ILE A 1 84 ? 4.949 -21.812 -9.938 1 98.38 84 ILE A O 1
ATOM 707 N N . GLU A 1 85 ? 7.191 -21.609 -10.023 1 97.81 85 GLU A N 1
ATOM 708 C CA . GLU A 1 85 ? 7.367 -22.141 -8.68 1 97.81 85 GLU A CA 1
ATOM 709 C C . GLU A 1 85 ? 6.641 -21.297 -7.645 1 97.81 85 GLU A C 1
ATOM 711 O O . GLU A 1 85 ? 6.027 -21.812 -6.715 1 97.81 85 GLU A O 1
ATOM 716 N N . PHE A 1 86 ? 6.777 -20.062 -7.801 1 98.56 86 PHE A N 1
ATOM 717 C CA . PHE A 1 86 ? 6.09 -19.125 -6.914 1 98.56 86 PHE A CA 1
ATOM 718 C C . PHE A 1 86 ? 4.582 -19.328 -6.973 1 98.56 86 PHE A C 1
ATOM 720 O O . PHE A 1 86 ? 3.932 -19.5 -5.934 1 98.56 86 PHE A O 1
ATOM 727 N N . LEU A 1 87 ? 4.035 -19.391 -8.164 1 98.5 87 LEU A N 1
ATOM 728 C CA . LEU A 1 87 ? 2.592 -19.547 -8.336 1 98.5 87 LEU A CA 1
ATOM 729 C C . LEU A 1 87 ? 2.115 -20.875 -7.762 1 98.5 87 LEU A C 1
ATOM 731 O O . LEU A 1 87 ? 1.057 -20.938 -7.137 1 98.5 87 LEU A O 1
ATOM 735 N N . ILE A 1 88 ? 2.863 -21.859 -7.941 1 97.69 88 ILE A N 1
ATOM 736 C CA . ILE A 1 88 ? 2.553 -23.172 -7.375 1 97.69 88 ILE A CA 1
ATOM 737 C C . ILE A 1 88 ? 2.502 -23.062 -5.852 1 97.69 88 ILE A C 1
ATOM 739 O O . ILE A 1 88 ? 1.572 -23.578 -5.223 1 97.69 88 ILE A O 1
ATOM 743 N N . SER A 1 89 ? 3.479 -22.438 -5.301 1 97.56 89 SER A N 1
ATOM 744 C CA . SER A 1 89 ? 3.561 -22.312 -3.85 1 97.56 89 SER A CA 1
ATOM 745 C C . SER A 1 89 ? 2.379 -21.516 -3.301 1 97.56 89 SER A C 1
ATOM 747 O O . SER A 1 89 ? 1.835 -21.859 -2.246 1 97.56 89 SER A O 1
ATOM 749 N N . VAL A 1 90 ? 2.008 -20.5 -3.979 1 97.94 90 VAL A N 1
ATOM 750 C CA . VAL A 1 90 ? 0.877 -19.672 -3.574 1 97.94 90 VAL A CA 1
ATOM 751 C C . VAL A 1 90 ? -0.402 -20.5 -3.58 1 97.94 90 VAL A C 1
ATOM 753 O O . VAL A 1 90 ? -1.193 -20.453 -2.637 1 97.94 90 VAL A O 1
ATOM 756 N N . GLU A 1 91 ? -0.575 -21.281 -4.664 1 96.81 91 GLU A N 1
ATOM 757 C CA . GLU A 1 91 ? -1.769 -22.125 -4.742 1 96.81 91 GLU A CA 1
ATOM 758 C C . GLU A 1 91 ? -1.771 -23.188 -3.645 1 96.81 91 GLU A C 1
ATOM 760 O O . GLU A 1 91 ? -2.809 -23.453 -3.031 1 96.81 91 GLU A O 1
ATOM 765 N N . LYS A 1 92 ? -0.663 -23.719 -3.434 1 96.06 92 LYS A N 1
ATOM 766 C CA . LYS A 1 92 ? -0.543 -24.766 -2.424 1 96.06 92 LYS A CA 1
ATOM 767 C C . LYS A 1 92 ? -0.857 -24.219 -1.031 1 96.06 92 LYS A C 1
ATOM 769 O O . LYS A 1 92 ? -1.669 -24.797 -0.304 1 96.06 92 LYS A O 1
ATOM 774 N N . THR A 1 93 ? -0.329 -23.125 -0.632 1 96.62 93 THR A N 1
ATOM 775 C CA . THR A 1 93 ? -0.476 -22.578 0.712 1 96.62 93 THR A CA 1
ATOM 776 C C . THR A 1 93 ? -1.822 -21.875 0.866 1 96.62 93 THR A C 1
ATOM 778 O O . THR A 1 93 ? -2.346 -21.766 1.977 1 96.62 93 THR A O 1
ATOM 781 N N . GLY A 1 94 ? -2.363 -21.422 -0.252 1 95.44 94 GLY A N 1
ATOM 782 C CA . GLY A 1 94 ? -3.598 -20.656 -0.204 1 95.44 94 GLY A CA 1
ATOM 783 C C . GLY A 1 94 ? -4.84 -21.531 -0.267 1 95.44 94 GLY A C 1
ATOM 784 O O . GLY A 1 94 ? -5.918 -21.109 0.164 1 95.44 94 GLY A O 1
ATOM 785 N N . LYS A 1 95 ? -4.75 -22.641 -0.804 1 88.75 95 LYS A N 1
ATOM 786 C CA . LYS A 1 95 ? -5.934 -23.469 -1.023 1 88.75 95 LYS A CA 1
ATOM 787 C C . LYS A 1 95 ? -5.941 -24.672 -0.084 1 88.75 95 LYS A C 1
ATOM 789 O O . LYS A 1 95 ? -7.008 -25.172 0.277 1 88.75 95 LYS A O 1
ATOM 794 N N . GLN A 1 96 ? -4.793 -25.109 0.257 1 80.19 96 GLN A N 1
ATOM 795 C CA . GLN A 1 96 ? -4.746 -26.344 1.038 1 80.19 96 GLN A CA 1
ATOM 796 C C . GLN A 1 96 ? -4.867 -26.062 2.531 1 80.19 96 GLN A C 1
ATOM 798 O O . GLN A 1 96 ? -4.039 -25.344 3.102 1 80.19 96 GLN A O 1
ATOM 803 N N . THR A 1 97 ? -5.812 -26.719 3.113 1 75.06 97 THR A N 1
ATOM 804 C CA . THR A 1 97 ? -6.051 -26.547 4.543 1 75.06 97 THR A CA 1
ATOM 805 C C . THR A 1 97 ? -5.293 -27.578 5.355 1 75.06 97 THR A C 1
ATOM 807 O O . THR A 1 97 ? -5.023 -27.375 6.539 1 75.06 97 THR A O 1
ATOM 810 N N . LEU A 1 98 ? -4.93 -28.672 4.641 1 76.44 98 LEU A N 1
ATOM 811 C CA . LEU A 1 98 ? -4.336 -29.781 5.387 1 76.44 98 LEU A CA 1
ATOM 812 C C . LEU A 1 98 ? -2.842 -29.891 5.098 1 76.44 98 LEU A C 1
ATOM 814 O O . LEU A 1 98 ? -2.227 -30.922 5.367 1 76.44 98 LEU A O 1
ATOM 818 N N . ILE A 1 99 ? -2.295 -28.875 4.762 1 83.06 99 ILE A N 1
ATOM 819 C CA . ILE A 1 99 ? -0.866 -28.891 4.465 1 83.06 99 ILE A CA 1
ATOM 820 C C . ILE A 1 99 ? -0.069 -28.859 5.766 1 83.06 99 ILE A C 1
ATOM 822 O O . ILE A 1 99 ? -0.466 -28.219 6.734 1 83.06 99 ILE A O 1
ATOM 826 N N . ASP A 1 100 ? 1.015 -29.656 5.746 1 90.88 100 ASP A N 1
ATOM 827 C CA . ASP A 1 100 ? 1.941 -29.703 6.871 1 90.88 100 ASP A CA 1
ATOM 828 C C . ASP A 1 100 ? 2.521 -28.328 7.164 1 90.88 100 ASP A C 1
ATOM 830 O O . ASP A 1 100 ? 2.947 -27.625 6.246 1 90.88 100 ASP A O 1
ATOM 834 N N . THR A 1 101 ? 2.502 -28 8.477 1 93.19 101 THR A N 1
ATOM 835 C CA . THR A 1 101 ? 2.996 -26.703 8.922 1 93.19 101 THR A CA 1
ATOM 836 C C . THR A 1 101 ? 4.438 -26.484 8.469 1 93.19 101 THR A C 1
ATOM 838 O O . THR A 1 101 ? 4.801 -25.391 8.023 1 93.19 101 THR A O 1
ATOM 841 N N . ASN A 1 102 ? 5.246 -27.469 8.562 1 95 102 ASN A N 1
ATOM 842 C CA . ASN A 1 102 ? 6.648 -27.359 8.172 1 95 102 ASN A CA 1
ATOM 843 C C . ASN A 1 102 ? 6.793 -27.109 6.676 1 95 102 ASN A C 1
ATOM 845 O O . ASN A 1 102 ? 7.691 -26.375 6.25 1 95 102 ASN A O 1
ATOM 849 N N . GLU A 1 103 ? 5.984 -27.719 6.008 1 95.75 103 GLU A N 1
ATOM 850 C CA . GLU A 1 103 ? 6 -27.484 4.566 1 95.75 103 GLU A CA 1
ATOM 851 C C . GLU A 1 103 ? 5.621 -26.047 4.234 1 95.75 103 GLU A C 1
ATOM 853 O O . GLU A 1 103 ? 6.254 -25.406 3.389 1 95.75 103 GLU A O 1
ATOM 858 N N . VAL A 1 104 ? 4.641 -25.578 4.879 1 96.5 104 VAL A N 1
ATOM 859 C CA . VAL A 1 104 ? 4.199 -24.203 4.676 1 96.5 104 VAL A CA 1
ATOM 860 C C . VAL A 1 104 ? 5.324 -23.234 5.031 1 96.5 104 VAL A C 1
ATOM 862 O O . VAL A 1 104 ? 5.625 -22.312 4.27 1 96.5 104 VAL A O 1
ATOM 865 N N . LYS A 1 105 ? 5.973 -23.484 6.133 1 96.56 105 LYS A N 1
ATOM 866 C CA . LYS A 1 105 ? 7.086 -22.641 6.562 1 96.56 105 LYS A CA 1
ATOM 867 C C . LYS A 1 105 ? 8.203 -22.641 5.523 1 96.56 105 LYS A C 1
ATOM 869 O O . LYS A 1 105 ? 8.758 -21.578 5.211 1 96.56 105 LYS A O 1
ATOM 874 N N . ALA A 1 106 ? 8.469 -23.781 5.023 1 96.81 106 ALA A N 1
ATOM 875 C CA . ALA A 1 106 ? 9.516 -23.891 4.008 1 96.81 106 ALA A CA 1
ATOM 876 C C . ALA A 1 106 ? 9.172 -23.078 2.768 1 96.81 106 ALA A C 1
ATOM 878 O O . ALA A 1 106 ? 10.039 -22.422 2.188 1 96.81 106 ALA A O 1
ATOM 879 N N . LEU A 1 107 ? 7.961 -23.125 2.369 1 97.06 107 LEU A N 1
ATOM 880 C CA . L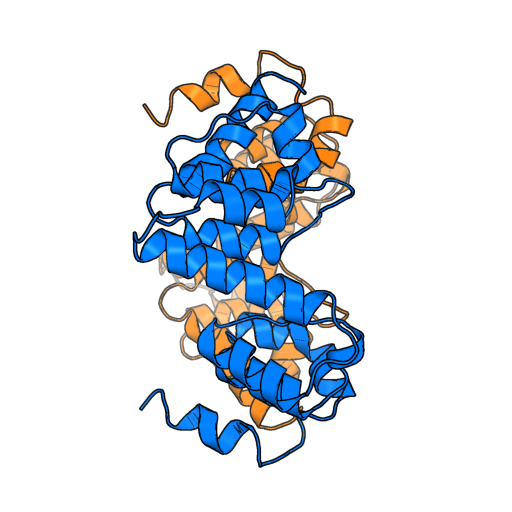EU A 1 107 ? 7.516 -22.375 1.194 1 97.06 107 LEU A CA 1
ATOM 881 C C . LEU A 1 107 ? 7.551 -20.875 1.45 1 97.06 107 LEU A C 1
ATOM 883 O O . LEU A 1 107 ? 7.922 -20.109 0.568 1 97.06 107 LEU A O 1
ATOM 887 N N . ILE A 1 108 ? 7.172 -20.438 2.67 1 97.12 108 ILE A N 1
ATOM 888 C CA . ILE A 1 108 ? 7.23 -19.031 3.057 1 97.12 108 ILE A CA 1
ATOM 889 C C . ILE A 1 108 ? 8.664 -18.531 2.934 1 97.12 108 ILE A C 1
ATOM 891 O O . ILE A 1 108 ? 8.906 -17.469 2.344 1 97.12 108 ILE A O 1
ATOM 895 N N . ILE A 1 109 ? 9.547 -19.312 3.408 1 95.88 109 ILE A N 1
ATOM 896 C CA . ILE A 1 109 ? 10.953 -18.922 3.438 1 95.88 109 ILE A CA 1
ATOM 897 C C . ILE A 1 109 ? 11.523 -18.938 2.02 1 95.88 109 ILE A C 1
ATOM 899 O O . ILE A 1 109 ? 12.148 -17.969 1.584 1 95.88 109 ILE A O 1
ATOM 903 N N . LYS A 1 110 ? 11.258 -19.906 1.287 1 96.62 110 LYS A N 1
ATOM 904 C CA . LYS A 1 110 ? 11.844 -20.094 -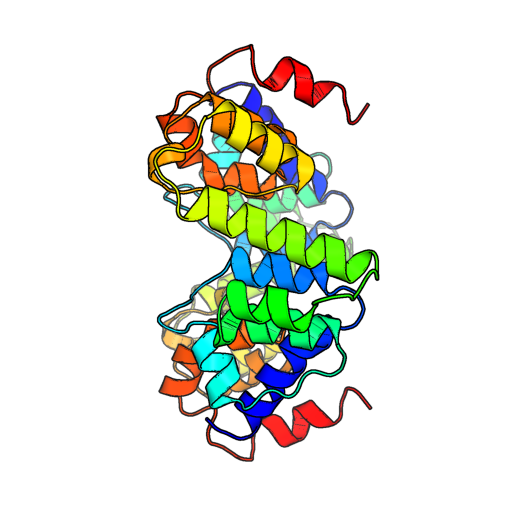0.036 1 96.62 110 LYS A CA 1
ATOM 905 C C . LYS A 1 110 ? 11.336 -19.047 -1.022 1 96.62 110 LYS A C 1
ATOM 907 O O . LYS A 1 110 ? 12.102 -18.531 -1.833 1 96.62 110 LYS A O 1
ATOM 912 N N . HIS A 1 111 ? 10.023 -18.719 -0.974 1 97.12 111 HIS A N 1
ATOM 913 C CA . HIS A 1 111 ? 9.422 -17.891 -2.012 1 97.12 111 HIS A CA 1
ATOM 914 C C . HIS A 1 111 ? 8.977 -16.531 -1.451 1 97.12 111 HIS A C 1
ATOM 916 O O . HIS A 1 111 ? 8.281 -15.773 -2.133 1 97.12 111 HIS A O 1
ATOM 922 N N . GLU A 1 112 ? 9.305 -16.344 -0.175 1 96.31 112 GLU A N 1
ATOM 923 C CA . GLU A 1 112 ? 8.984 -15.078 0.49 1 96.31 112 GLU A CA 1
ATOM 924 C C . GLU A 1 112 ? 7.492 -14.773 0.42 1 96.31 112 GLU A C 1
ATOM 926 O O . GLU A 1 112 ? 7.094 -13.672 0.045 1 96.31 112 GLU A O 1
ATOM 931 N N . LEU A 1 113 ? 6.75 -15.812 0.766 1 97.75 113 LEU A N 1
ATOM 932 C CA . LEU A 1 113 ? 5.301 -15.641 0.803 1 97.75 113 LEU A CA 1
ATOM 933 C C . LEU A 1 113 ? 4.895 -14.719 1.949 1 97.75 113 LEU A C 1
ATOM 935 O O . LEU A 1 113 ? 5.602 -14.625 2.953 1 97.75 113 LEU A O 1
ATOM 939 N N . VAL A 1 114 ? 3.777 -14.047 1.73 1 96.94 114 VAL A N 1
ATOM 940 C CA . VAL A 1 114 ? 3.246 -13.156 2.758 1 96.94 114 VAL A CA 1
ATOM 941 C C . VAL A 1 114 ? 1.925 -13.711 3.287 1 96.94 114 VAL A C 1
ATOM 943 O O . VAL A 1 114 ? 1.466 -14.766 2.848 1 96.94 114 VAL A O 1
ATOM 946 N N . GLN A 1 115 ? 1.408 -13.039 4.246 1 94.81 115 GLN A N 1
ATOM 947 C CA . GLN A 1 115 ? 0.245 -13.562 4.957 1 94.81 115 GLN A CA 1
ATOM 948 C C . GLN A 1 115 ? -0.934 -13.766 4.008 1 94.81 115 GLN A C 1
ATOM 950 O O . GLN A 1 115 ? -1.713 -14.703 4.168 1 94.81 115 GLN A O 1
ATOM 955 N N . GLU A 1 116 ? -1.022 -12.914 3.012 1 95.19 116 GLU A N 1
ATOM 956 C CA . GLU A 1 116 ? -2.135 -12.977 2.066 1 95.19 116 GLU A CA 1
ATOM 957 C C . GLU A 1 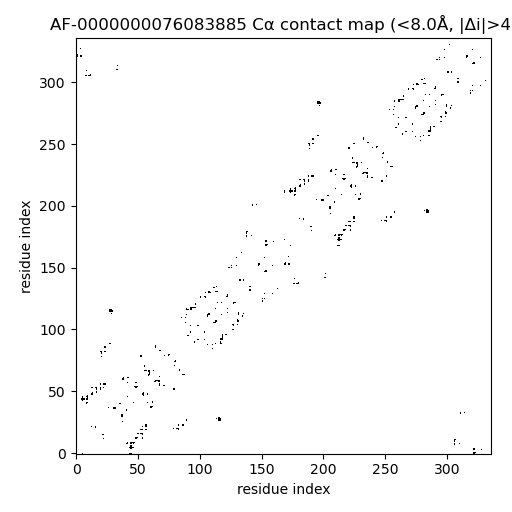116 ? -2.061 -14.234 1.211 1 95.19 116 GLU A C 1
ATOM 959 O O . GLU A 1 116 ? -3.039 -14.609 0.561 1 95.19 116 GLU A O 1
ATOM 964 N N . HIS A 1 117 ? -0.958 -14.883 1.201 1 97.31 117 HIS A N 1
ATOM 965 C CA . HIS A 1 117 ? -0.775 -16.094 0.41 1 97.31 117 HIS A CA 1
ATOM 966 C C . HIS A 1 117 ? -1.116 -17.344 1.222 1 97.31 117 HIS A C 1
ATOM 968 O O . HIS A 1 117 ? -1.077 -18.453 0.7 1 97.31 117 HIS A O 1
ATOM 974 N N . ILE A 1 118 ? -1.44 -17.141 2.434 1 96.5 118 ILE A N 1
ATOM 975 C CA . ILE A 1 118 ? -1.641 -18.266 3.342 1 96.5 118 ILE A CA 1
ATOM 976 C C . ILE A 1 118 ? -3.127 -18.422 3.652 1 96.5 118 ILE A C 1
ATOM 978 O O . ILE A 1 118 ? -3.812 -17.438 3.939 1 96.5 118 ILE A O 1
ATOM 982 N N . HIS A 1 119 ? -3.578 -19.656 3.598 1 95.62 119 HIS A N 1
ATOM 983 C CA . HIS A 1 119 ? -4.973 -19.953 3.914 1 95.62 119 HIS A CA 1
ATOM 984 C C . HIS A 1 119 ? -5.316 -19.516 5.332 1 95.62 119 HIS A C 1
ATOM 986 O O . HIS A 1 119 ? -4.527 -19.703 6.258 1 95.62 119 HIS A O 1
ATOM 992 N N . ASN A 1 120 ? -6.492 -19.031 5.484 1 93.19 120 ASN A N 1
ATOM 993 C CA . ASN A 1 120 ? -6.938 -18.469 6.754 1 93.19 120 ASN A CA 1
ATOM 994 C C . ASN A 1 120 ? -6.852 -19.484 7.883 1 93.19 120 ASN A C 1
ATOM 996 O O . ASN A 1 120 ? -6.508 -19.141 9.016 1 93.19 120 ASN A O 1
ATOM 1000 N N . ASP A 1 121 ? -7.109 -20.719 7.613 1 92.25 121 ASP A N 1
ATOM 1001 C CA . ASP A 1 121 ? -7.086 -21.781 8.617 1 92.25 121 ASP A CA 1
ATOM 1002 C C . ASP A 1 121 ? -5.684 -21.969 9.195 1 92.25 121 ASP A C 1
ATOM 1004 O O . ASP A 1 121 ? -5.527 -22.438 10.32 1 92.25 121 ASP A O 1
ATOM 1008 N N . LEU A 1 122 ? -4.727 -21.578 8.375 1 93.81 122 LEU A N 1
ATOM 1009 C CA . LEU A 1 122 ? -3.34 -21.766 8.781 1 93.81 122 LEU A CA 1
ATOM 1010 C C . LEU A 1 122 ? -2.832 -20.547 9.555 1 93.81 122 LEU A C 1
ATOM 1012 O O . LEU A 1 122 ? -1.815 -20.625 10.25 1 93.81 122 LEU A O 1
ATOM 1016 N N . LEU A 1 123 ? -3.529 -19.453 9.484 1 92.5 123 LEU A N 1
ATOM 1017 C CA . LEU A 1 123 ? -3.055 -18.188 10.047 1 92.5 123 LEU A CA 1
ATOM 1018 C C . LEU A 1 123 ? -3.332 -18.109 11.539 1 92.5 123 LEU A C 1
ATOM 1020 O O . LEU A 1 123 ? -2.951 -17.141 12.203 1 92.5 123 LEU A O 1
ATOM 1024 N N . GLY A 1 124 ? -3.889 -19.156 12.039 1 90.88 124 GLY A N 1
ATOM 1025 C CA . GLY A 1 124 ? -3.998 -19.281 13.484 1 90.88 124 GLY A CA 1
ATOM 1026 C C . GLY A 1 124 ? -2.789 -19.938 14.117 1 90.88 124 GLY A C 1
ATOM 1027 O O . GLY A 1 124 ? -2.641 -19.922 15.344 1 90.88 124 GLY A O 1
ATOM 1028 N N . ASN A 1 125 ? -1.979 -20.453 13.352 1 92.31 125 ASN A N 1
ATOM 1029 C CA . ASN A 1 125 ? -0.781 -21.156 13.797 1 92.31 125 ASN A CA 1
ATOM 1030 C C . ASN A 1 125 ? 0.356 -20.188 14.102 1 92.31 125 ASN A C 1
ATOM 1032 O O . ASN A 1 125 ? 0.805 -19.453 13.219 1 92.31 125 ASN A O 1
ATOM 1036 N N . THR A 1 126 ? 0.869 -20.219 15.328 1 90.62 126 THR A N 1
ATOM 1037 C CA . THR A 1 126 ? 1.897 -19.297 15.773 1 90.62 126 THR A CA 1
ATOM 1038 C C . THR A 1 126 ? 3.211 -19.547 15.039 1 90.62 126 THR A C 1
ATOM 1040 O O . THR A 1 126 ? 3.957 -18.594 14.758 1 90.62 126 THR A O 1
ATOM 1043 N N . ASP A 1 127 ? 3.471 -20.75 14.711 1 91.31 127 ASP A N 1
ATOM 1044 C CA . ASP A 1 127 ? 4.703 -21.078 14 1 91.31 127 ASP A CA 1
ATOM 1045 C C . ASP A 1 127 ? 4.719 -20.438 12.609 1 91.31 127 ASP A C 1
ATOM 1047 O O . ASP A 1 127 ? 5.758 -19.969 12.141 1 91.31 127 ASP A O 1
ATOM 1051 N N . ILE A 1 128 ? 3.617 -20.469 11.992 1 93.75 128 ILE A N 1
ATOM 1052 C CA . ILE A 1 128 ? 3.496 -19.859 10.672 1 93.75 128 ILE A CA 1
ATOM 1053 C C . ILE A 1 128 ? 3.701 -18.344 10.773 1 93.75 128 ILE A C 1
ATOM 1055 O O . ILE A 1 128 ? 4.434 -17.766 9.969 1 93.75 128 ILE A O 1
ATOM 1059 N N . TRP A 1 129 ? 3.166 -17.75 11.75 1 93 129 TRP A N 1
ATOM 1060 C CA . TRP A 1 129 ? 3.311 -16.312 11.93 1 93 129 TRP A CA 1
ATOM 1061 C C . TRP A 1 129 ? 4.754 -15.945 12.258 1 93 129 TRP A C 1
ATOM 1063 O O . TRP A 1 129 ? 5.27 -14.93 11.773 1 93 129 TRP A O 1
ATOM 1073 N N . GLU A 1 130 ? 5.371 -16.75 13.016 1 89.94 130 GLU A N 1
ATOM 1074 C CA . GLU A 1 130 ? 6.781 -16.5 13.312 1 89.94 130 GLU A CA 1
ATOM 1075 C C . GLU A 1 130 ? 7.621 -16.516 12.039 1 89.94 130 GLU A C 1
ATOM 1077 O O . GLU A 1 130 ? 8.531 -15.695 11.883 1 89.94 130 GLU A O 1
ATOM 1082 N N . CYS A 1 131 ? 7.27 -17.406 11.234 1 92.94 131 CYS A N 1
ATOM 1083 C CA . CYS A 1 131 ? 7.961 -17.484 9.953 1 92.94 131 CYS A CA 1
ATOM 1084 C C . CYS A 1 131 ? 7.684 -16.266 9.102 1 92.94 131 CYS A C 1
ATOM 1086 O O . CYS A 1 131 ? 8.602 -15.672 8.523 1 92.94 131 CYS A O 1
ATOM 1088 N N . LEU A 1 132 ? 6.48 -15.82 9.094 1 94.81 132 LEU A N 1
ATOM 1089 C CA . LEU A 1 132 ? 6.082 -14.656 8.312 1 94.81 132 LEU A CA 1
ATOM 1090 C C . LEU A 1 132 ? 6.77 -13.391 8.828 1 94.81 132 LEU A C 1
ATOM 1092 O O . LEU A 1 132 ? 7.211 -12.555 8.039 1 94.81 132 LEU A O 1
ATOM 1096 N N . LEU A 1 133 ? 6.93 -13.336 10.086 1 90.12 133 LEU A N 1
ATOM 1097 C CA . LEU A 1 133 ? 7.414 -12.125 10.742 1 90.12 133 LEU A CA 1
ATOM 1098 C C . LEU A 1 133 ? 8.906 -11.93 10.484 1 90.12 133 LEU A C 1
ATOM 1100 O O . LEU A 1 133 ? 9.398 -10.805 10.539 1 90.12 133 LEU A O 1
ATOM 1104 N N . ARG A 1 134 ? 9.594 -12.969 10.109 1 88 134 ARG A N 1
ATOM 1105 C CA . ARG A 1 134 ? 11.039 -12.914 9.891 1 88 134 ARG A CA 1
ATOM 1106 C C . ARG A 1 134 ? 11.383 -12 8.719 1 88 134 ARG A C 1
ATOM 1108 O O . ARG A 1 134 ? 12.414 -11.328 8.734 1 88 134 ARG A O 1
ATOM 1115 N N . GLN A 1 135 ? 10.5 -11.906 7.816 1 88.62 135 GLN A N 1
ATOM 1116 C CA . GLN A 1 135 ? 10.797 -11.102 6.637 1 88.62 135 GLN A CA 1
ATOM 1117 C C . GLN A 1 135 ? 9.734 -10.031 6.418 1 88.62 135 GLN A C 1
ATOM 1119 O O . GLN A 1 135 ? 9.703 -9.391 5.367 1 88.62 135 GLN A O 1
ATOM 1124 N N . MET A 1 136 ? 9 -9.812 7.43 1 91.5 136 MET A N 1
ATOM 1125 C CA . MET A 1 136 ? 7.898 -8.867 7.273 1 91.5 136 MET A CA 1
ATOM 1126 C C . MET A 1 136 ? 8.391 -7.434 7.426 1 91.5 136 MET A C 1
ATOM 1128 O O . MET A 1 136 ? 9.008 -7.09 8.438 1 91.5 136 MET A O 1
ATOM 1132 N N . PRO A 1 137 ? 8.094 -6.68 6.41 1 90.12 137 PRO A N 1
ATOM 1133 C CA . PRO A 1 137 ? 8.43 -5.262 6.582 1 90.12 137 PRO A CA 1
ATOM 1134 C C . PRO A 1 137 ? 7.703 -4.625 7.762 1 90.12 137 PRO A C 1
ATOM 1136 O O . PRO A 1 137 ? 6.586 -5.023 8.094 1 90.12 137 PRO A O 1
ATOM 1139 N N . VAL A 1 138 ? 8.328 -3.654 8.312 1 88 138 VAL A N 1
ATOM 1140 C CA . VAL A 1 138 ? 7.812 -3.01 9.516 1 88 138 VAL A CA 1
ATOM 1141 C C . VAL A 1 138 ? 6.402 -2.486 9.258 1 88 138 VAL A C 1
ATOM 1143 O O . VAL A 1 138 ? 5.508 -2.646 10.094 1 88 138 VAL A O 1
ATOM 1146 N N . THR A 1 139 ? 6.18 -1.923 8.117 1 88.56 139 THR A N 1
ATOM 1147 C CA . THR A 1 139 ? 4.855 -1.407 7.777 1 88.56 139 THR A CA 1
ATOM 1148 C C . THR A 1 139 ? 3.816 -2.521 7.812 1 88.56 139 THR A C 1
ATOM 1150 O O . THR A 1 139 ? 2.721 -2.338 8.344 1 88.56 139 THR A O 1
ATOM 1153 N N . ALA A 1 140 ? 4.211 -3.584 7.246 1 91.25 140 ALA A N 1
ATOM 1154 C CA . ALA A 1 140 ? 3.297 -4.723 7.238 1 91.25 140 ALA A CA 1
ATOM 1155 C C . ALA A 1 140 ? 3.057 -5.242 8.648 1 91.25 140 ALA A C 1
ATOM 1157 O O . ALA A 1 140 ? 1.95 -5.676 8.977 1 91.25 140 ALA A O 1
ATOM 1158 N N . MET A 1 141 ? 4.062 -5.227 9.461 1 89.19 141 MET A N 1
ATOM 1159 C CA . MET A 1 141 ? 3.922 -5.645 10.852 1 89.19 141 MET A CA 1
ATOM 1160 C C . MET A 1 141 ? 2.879 -4.797 11.578 1 89.19 141 MET A C 1
ATOM 1162 O O . MET A 1 141 ? 2.01 -5.328 12.266 1 89.19 141 MET A O 1
ATOM 1166 N N . LEU A 1 142 ? 2.953 -3.562 11.312 1 87.19 142 LEU A N 1
ATOM 1167 C CA . LEU A 1 142 ? 2.02 -2.639 11.945 1 87.19 142 LEU A CA 1
ATOM 1168 C C . LEU A 1 142 ? 0.599 -2.871 11.438 1 87.19 142 LEU A C 1
ATOM 1170 O O . LEU A 1 142 ? -0.364 -2.732 12.195 1 87.19 142 LEU A O 1
ATOM 1174 N N . HIS A 1 143 ? 0.517 -3.303 10.211 1 87.5 143 HIS A N 1
ATOM 1175 C CA . HIS A 1 143 ? -0.784 -3.594 9.617 1 87.5 143 HIS A CA 1
ATOM 1176 C C . HIS A 1 143 ? -1.394 -4.855 10.219 1 87.5 143 HIS A C 1
ATOM 1178 O O . HIS A 1 143 ? -2.609 -5.055 10.148 1 87.5 143 HIS A O 1
ATOM 1184 N N . ASN A 1 144 ? -0.527 -5.645 10.781 1 87.81 144 ASN A N 1
ATOM 1185 C CA . ASN A 1 144 ? -1.003 -6.918 11.312 1 87.81 144 ASN A CA 1
ATOM 1186 C C . ASN A 1 144 ? -0.995 -6.93 12.836 1 87.81 144 ASN A C 1
ATOM 1188 O O . ASN A 1 144 ? -0.988 -8 13.453 1 87.81 144 ASN A O 1
ATOM 1192 N N . LEU A 1 145 ? -1.019 -5.812 13.43 1 83.88 145 LEU A N 1
ATOM 1193 C CA . LEU A 1 145 ? -0.91 -5.691 14.883 1 83.88 145 LEU A CA 1
ATOM 1194 C C . LEU A 1 145 ? -2.057 -6.422 15.57 1 83.88 145 LEU A C 1
ATOM 1196 O O . LEU A 1 145 ? -1.846 -7.105 16.578 1 83.88 145 LEU A O 1
ATOM 1200 N N . GLY A 1 146 ? -3.197 -6.23 15.086 1 81.88 146 GLY A N 1
ATOM 1201 C CA . GLY A 1 146 ? -4.344 -6.898 15.68 1 81.88 146 GLY A CA 1
ATOM 1202 C C . GLY A 1 146 ? -4.207 -8.414 15.711 1 81.88 146 GLY A C 1
ATOM 1203 O O . GLY A 1 146 ? -4.445 -9.039 16.734 1 81.88 146 GLY A O 1
ATOM 1204 N N . LYS A 1 147 ? -3.852 -8.945 14.602 1 85.5 147 LYS A N 1
ATOM 1205 C CA . LYS A 1 147 ? -3.674 -10.391 14.5 1 85.5 147 LYS A CA 1
ATOM 1206 C C . LYS A 1 147 ? -2.537 -10.867 15.398 1 85.5 147 LYS A C 1
ATOM 1208 O O . LYS A 1 147 ? -2.672 -11.875 16.094 1 85.5 147 LYS A O 1
ATOM 1213 N N . MET A 1 148 ? -1.513 -10.148 15.406 1 85.06 148 MET A N 1
ATOM 1214 C CA . MET A 1 148 ? -0.348 -10.523 16.203 1 85.06 148 MET A CA 1
ATOM 1215 C C . MET A 1 148 ? -0.672 -10.477 17.688 1 85.06 148 MET A C 1
ATOM 1217 O O . MET A 1 148 ? -0.199 -11.312 18.453 1 85.06 148 MET A O 1
ATOM 1221 N N . SER A 1 149 ? -1.423 -9.539 18.047 1 82 149 SER A N 1
ATOM 1222 C CA . SER A 1 149 ? -1.84 -9.414 19.438 1 82 149 SER A CA 1
ATOM 1223 C C . SER A 1 149 ? -2.73 -10.578 19.859 1 82 149 SER A C 1
ATOM 1225 O O . SER A 1 149 ? -2.535 -11.172 20.922 1 82 149 SER A O 1
ATOM 1227 N N . LYS A 1 150 ? -3.646 -10.914 19.031 1 84.88 150 LYS A N 1
ATOM 1228 C CA . LYS A 1 150 ? -4.574 -12.016 19.297 1 84.88 150 LYS A CA 1
ATOM 1229 C C . LYS A 1 150 ? -3.824 -13.328 19.484 1 84.88 150 LYS A C 1
ATOM 1231 O O . LYS A 1 150 ? -4.215 -14.156 20.312 1 84.88 150 LYS A O 1
ATOM 1236 N N . LEU A 1 151 ? -2.734 -13.508 18.797 1 86.94 151 LEU A N 1
ATOM 1237 C CA . LEU A 1 151 ? -1.968 -14.75 18.844 1 86.94 151 LEU A CA 1
ATOM 1238 C C . LEU A 1 151 ? -0.85 -14.656 19.891 1 86.94 151 LEU A C 1
ATOM 1240 O O . LEU A 1 151 ? -0.022 -15.562 19.984 1 86.94 151 LEU A O 1
ATOM 1244 N N . HIS A 1 152 ? -0.743 -13.539 20.562 1 83.62 152 HIS A N 1
ATOM 1245 C CA . HIS A 1 152 ? 0.21 -13.305 21.641 1 83.62 152 HIS A CA 1
ATOM 1246 C C . HIS A 1 152 ? 1.646 -13.359 21.141 1 83.62 152 HIS A C 1
ATOM 1248 O O . HIS A 1 152 ? 2.531 -13.883 21.812 1 83.62 152 HIS A O 1
ATOM 1254 N N . LEU A 1 153 ? 1.78 -12.945 19.953 1 82.69 153 LEU A N 1
ATOM 1255 C CA . LEU A 1 153 ? 3.104 -12.945 19.344 1 82.69 153 LEU A CA 1
ATOM 1256 C C . LEU A 1 153 ? 3.93 -11.758 19.812 1 82.69 153 LEU A C 1
ATOM 1258 O O . LEU A 1 153 ? 5.152 -11.742 19.656 1 82.69 153 LEU A O 1
ATOM 1262 N N . LEU A 1 154 ? 3.254 -10.797 20.422 1 74.81 154 LEU A N 1
ATOM 1263 C CA . LEU A 1 154 ? 3.93 -9.562 20.797 1 74.81 154 LEU A CA 1
ATOM 1264 C C . LEU A 1 154 ? 4.488 -9.664 22.219 1 74.81 154 LEU A C 1
ATOM 1266 O O . LEU A 1 154 ? 5.227 -8.781 22.656 1 74.81 154 LEU A O 1
ATOM 1270 N N . GLU A 1 155 ? 4.055 -10.602 23 1 67.81 155 GLU A N 1
ATOM 1271 C CA . GLU A 1 155 ? 4.422 -10.734 24.406 1 67.81 155 GLU A CA 1
ATOM 1272 C C . GLU A 1 155 ? 5.746 -11.469 24.562 1 67.81 155 GLU A C 1
ATOM 1274 O O . GLU A 1 155 ? 6.438 -11.312 25.562 1 67.81 155 GLU A O 1
ATOM 1279 N N . GLY A 1 156 ? 6.129 -12.438 23.703 1 56.25 156 GLY A N 1
ATOM 1280 C CA . GLY A 1 156 ? 7.164 -13.406 24.031 1 56.25 156 GLY A CA 1
ATOM 1281 C C . GLY A 1 156 ? 8.555 -12.945 23.656 1 56.25 156 GLY A C 1
ATOM 1282 O O . GLY A 1 156 ? 8.727 -12.125 22.75 1 56.25 156 GLY A O 1
ATOM 1283 N N . HIS A 1 157 ? 9.578 -13.078 24.547 1 51.16 157 HIS A N 1
ATOM 1284 C CA . HIS A 1 157 ? 11.023 -12.93 24.438 1 51.16 157 HIS A CA 1
ATOM 1285 C C . HIS A 1 157 ? 11.547 -13.562 23.156 1 51.16 157 HIS A C 1
ATOM 1287 O O . HIS A 1 157 ? 12.625 -13.203 22.672 1 51.16 157 HIS A O 1
ATOM 1293 N N . SER A 1 158 ? 10.977 -14.633 22.812 1 47.62 158 SER A N 1
ATOM 1294 C CA . SER A 1 158 ? 11.617 -15.516 21.844 1 47.62 158 SER A CA 1
ATOM 1295 C C . SER A 1 158 ? 11.688 -14.859 20.469 1 47.62 158 SER A C 1
ATOM 1297 O O . SER A 1 158 ? 12.523 -15.227 19.641 1 47.62 158 SER A O 1
ATOM 1299 N N . PHE A 1 159 ? 10.672 -14.344 20.094 1 48.91 159 PHE A N 1
ATOM 1300 C CA . PHE A 1 159 ? 10.594 -14.039 18.656 1 48.91 159 PHE A CA 1
ATOM 1301 C C . PHE A 1 159 ? 11.719 -13.102 18.25 1 48.91 159 PHE A C 1
ATOM 1303 O O . PHE A 1 159 ? 12.367 -13.312 17.219 1 48.91 159 PHE A O 1
ATOM 1310 N N . PHE A 1 160 ? 11.938 -11.914 18.875 1 48.72 160 PHE A N 1
ATOM 1311 C CA . PHE A 1 160 ? 12.695 -10.773 18.375 1 48.72 160 PHE A CA 1
ATOM 1312 C C . PHE A 1 160 ? 14.164 -10.891 18.734 1 48.72 160 PHE A C 1
ATOM 1314 O O . PHE A 1 160 ? 14.984 -10.062 18.328 1 48.72 160 PHE A O 1
ATOM 1321 N N . GLY A 1 161 ? 14.469 -11.734 19.609 1 45.72 161 GLY A N 1
ATOM 1322 C CA . GLY A 1 161 ? 15.906 -11.844 19.75 1 45.72 161 GLY A CA 1
ATOM 1323 C C . GLY A 1 161 ? 16.625 -12.008 18.406 1 45.72 161 GLY A C 1
ATOM 1324 O O . GLY A 1 161 ? 17.719 -11.492 18.234 1 45.72 161 GLY A O 1
ATOM 1325 N N . ARG A 1 162 ? 16.016 -12.641 17.516 1 44.34 162 ARG A N 1
ATOM 1326 C CA . ARG A 1 162 ? 16.703 -12.938 16.25 1 44.34 162 ARG A CA 1
ATOM 1327 C C . ARG A 1 162 ? 16.578 -11.766 15.281 1 44.34 162 ARG A C 1
ATOM 1329 O O . ARG A 1 162 ? 17.328 -11.688 14.305 1 44.34 162 ARG A O 1
ATOM 1336 N N . TYR A 1 163 ? 15.594 -11.047 15.281 1 45.81 163 TYR A N 1
ATOM 1337 C CA . TYR A 1 163 ? 15.453 -9.969 14.305 1 45.81 163 TYR A CA 1
ATOM 1338 C C . TYR A 1 163 ? 16.438 -8.836 14.602 1 45.81 163 TYR A C 1
ATOM 1340 O O . TYR A 1 163 ? 16.688 -7.988 13.742 1 45.81 163 TYR A O 1
ATOM 1348 N N . SER A 1 164 ? 16.875 -8.617 15.797 1 40.62 164 SER A N 1
ATOM 1349 C CA . SER A 1 164 ? 17.844 -7.559 16.094 1 40.62 164 SER A CA 1
ATOM 1350 C C . SER A 1 164 ? 19.156 -7.781 15.352 1 40.62 164 SER A C 1
ATOM 1352 O O . SER A 1 164 ? 19.906 -6.836 15.117 1 40.62 164 SER A O 1
ATOM 1354 N N . ASN A 1 165 ? 19.672 -8.984 15.117 1 37.56 165 ASN A N 1
ATOM 1355 C CA . ASN A 1 165 ? 21.031 -9.234 14.648 1 37.56 165 ASN A CA 1
ATOM 1356 C C . ASN A 1 165 ? 21.156 -8.992 13.148 1 37.56 165 ASN A C 1
ATOM 1358 O O . ASN A 1 165 ? 22.25 -9.047 12.594 1 37.56 165 ASN A O 1
ATOM 1362 N N . HIS A 1 166 ? 20.219 -9.078 12.375 1 34.12 166 HIS A N 1
ATOM 1363 C CA . HIS A 1 166 ? 20.594 -9.016 10.969 1 34.12 166 HIS A CA 1
ATOM 1364 C C . HIS A 1 166 ? 20.828 -7.578 10.516 1 34.12 166 HIS A C 1
ATOM 1366 O O . HIS A 1 166 ? 21.219 -7.336 9.375 1 34.12 166 HIS A O 1
ATOM 1372 N N . LYS A 1 167 ? 20.469 -6.457 11.156 1 32.88 167 LYS A N 1
ATOM 1373 C CA . LYS A 1 167 ? 20.953 -5.188 10.617 1 32.88 167 LYS A CA 1
ATOM 1374 C C . LYS A 1 167 ? 22.328 -4.844 11.172 1 32.88 167 LYS A C 1
ATOM 1376 O O . LYS A 1 167 ? 22.859 -3.76 10.914 1 32.88 167 LYS A O 1
ATOM 1381 N N . THR A 1 168 ? 22.969 -5.688 12.117 1 24.97 168 THR A N 1
ATOM 1382 C CA . THR A 1 168 ? 24.328 -5.172 12.273 1 24.97 168 THR A CA 1
ATOM 1383 C C . THR A 1 168 ? 25.188 -5.566 11.086 1 24.97 168 THR A C 1
ATOM 1385 O O . THR A 1 168 ? 25.125 -6.699 10.609 1 24.97 168 THR A O 1
ATOM 1388 N N . MET B 1 1 ? 1.98 -2.324 25.609 1 70.56 1 MET B N 1
ATOM 1389 C CA . MET B 1 1 ? 2.656 -2.701 24.375 1 70.56 1 MET B CA 1
ATOM 1390 C C . MET B 1 1 ? 3.988 -3.385 24.656 1 70.56 1 MET B C 1
ATOM 1392 O O . MET B 1 1 ? 4.719 -2.971 25.562 1 70.56 1 MET B O 1
ATOM 1396 N N . GLY B 1 2 ? 4.141 -4.52 24.156 1 75.31 2 GLY B N 1
ATOM 1397 C CA . GLY B 1 2 ? 5.383 -5.234 24.406 1 75.31 2 GLY B CA 1
ATOM 1398 C C . GLY B 1 2 ? 6.602 -4.531 23.844 1 75.31 2 GLY B C 1
ATOM 1399 O O . GLY B 1 2 ? 6.477 -3.65 22.984 1 75.31 2 GLY B O 1
ATOM 1400 N N . ARG B 1 3 ? 7.715 -4.781 24.391 1 82.62 3 ARG B N 1
ATOM 1401 C CA . ARG B 1 3 ? 8.984 -4.156 24.047 1 82.62 3 ARG B CA 1
ATOM 1402 C C . ARG B 1 3 ? 9.242 -4.227 22.547 1 82.62 3 ARG B C 1
ATOM 1404 O O . ARG B 1 3 ? 9.703 -3.254 21.938 1 82.62 3 ARG B O 1
ATOM 1411 N N . PHE B 1 4 ? 8.898 -5.254 21.984 1 80.56 4 PHE B N 1
ATOM 1412 C CA . PHE B 1 4 ? 9.141 -5.457 20.562 1 80.56 4 PHE B CA 1
ATOM 1413 C C . PHE B 1 4 ? 8.305 -4.492 19.719 1 80.56 4 PHE B C 1
ATOM 1415 O O . PHE B 1 4 ? 8.836 -3.816 18.844 1 80.56 4 PHE B O 1
ATOM 1422 N N . LEU B 1 5 ? 7.102 -4.453 20.062 1 82.31 5 LEU B N 1
ATOM 1423 C CA . LEU B 1 5 ? 6.215 -3.572 19.312 1 82.31 5 LEU B CA 1
ATOM 1424 C C . LEU B 1 5 ? 6.621 -2.113 19.484 1 82.31 5 LEU B C 1
ATOM 1426 O O 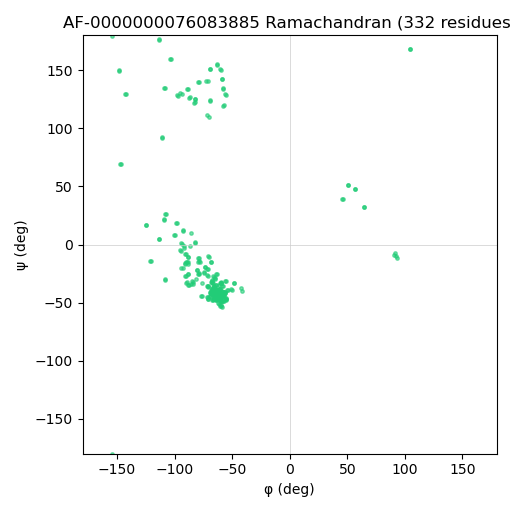. LEU B 1 5 ? 6.535 -1.322 18.547 1 82.31 5 LEU B O 1
ATOM 1430 N N . ARG B 1 6 ? 7.074 -1.824 20.625 1 87.81 6 ARG B N 1
ATOM 1431 C CA . ARG B 1 6 ? 7.57 -0.47 20.859 1 87.81 6 ARG B CA 1
ATOM 1432 C C . ARG B 1 6 ? 8.766 -0.164 19.969 1 87.81 6 ARG B C 1
ATOM 1434 O O . ARG B 1 6 ? 8.836 0.904 19.359 1 87.81 6 ARG B O 1
ATOM 1441 N N . ALA B 1 7 ? 9.555 -1.123 19.875 1 88.25 7 ALA B N 1
ATOM 1442 C CA . ALA B 1 7 ? 10.758 -0.95 19.062 1 88.25 7 ALA B CA 1
ATOM 1443 C C . ALA B 1 7 ? 10.422 -0.844 17.578 1 88.25 7 ALA B C 1
ATOM 1445 O O . ALA B 1 7 ? 10.938 0.025 16.875 1 88.25 7 ALA B O 1
ATOM 1446 N N . VAL B 1 8 ? 9.578 -1.681 17.141 1 87.56 8 VAL B N 1
ATOM 1447 C CA . VAL B 1 8 ? 9.172 -1.709 15.734 1 87.56 8 VAL B CA 1
ATOM 1448 C C . VAL B 1 8 ? 8.469 -0.403 15.375 1 87.56 8 VAL B C 1
ATOM 1450 O O . VAL B 1 8 ? 8.727 0.176 14.312 1 87.56 8 VAL B O 1
ATOM 1453 N N . THR B 1 9 ? 7.621 -0.037 16.266 1 92.06 9 THR B N 1
ATOM 1454 C CA . THR B 1 9 ? 6.895 1.21 16.047 1 92.06 9 THR B CA 1
ATOM 1455 C C . THR B 1 9 ? 7.859 2.389 15.961 1 92.06 9 THR B C 1
ATOM 1457 O O . THR B 1 9 ? 7.805 3.178 15.016 1 92.06 9 THR B O 1
ATOM 1460 N N . SER B 1 10 ? 8.719 2.467 16.859 1 94.94 10 SER B N 1
ATOM 1461 C CA . SER B 1 10 ? 9.703 3.543 16.875 1 94.94 10 SER B CA 1
ATOM 1462 C C . SER B 1 10 ? 10.57 3.52 15.625 1 94.94 10 SER B C 1
ATOM 1464 O O . SER B 1 10 ? 10.812 4.562 15.016 1 94.94 10 SER B O 1
ATOM 1466 N N . LYS B 1 11 ? 10.945 2.373 15.273 1 93.81 11 LYS B N 1
ATOM 1467 C CA . LYS B 1 11 ? 11.781 2.215 14.086 1 93.81 11 LYS B CA 1
ATOM 1468 C C . LYS B 1 11 ? 11.039 2.68 12.828 1 93.81 11 LYS B C 1
ATOM 1470 O O . LYS B 1 11 ? 11.625 3.332 11.961 1 93.81 11 LYS B O 1
ATOM 1475 N N . TRP B 1 12 ? 9.844 2.379 12.719 1 95.38 12 TRP B N 1
ATOM 1476 C CA . TRP B 1 12 ? 9.086 2.748 11.531 1 95.38 12 TRP B CA 1
ATOM 1477 C C . TRP B 1 12 ? 9.047 4.262 11.352 1 95.38 12 TRP B C 1
ATOM 1479 O O . TRP B 1 12 ? 9.477 4.785 10.32 1 95.38 12 TRP B O 1
ATOM 1489 N N . TYR B 1 13 ? 8.656 4.938 12.352 1 97.56 13 TYR B N 1
ATOM 1490 C CA . TYR B 1 13 ? 8.547 6.391 12.258 1 97.56 13 TYR B CA 1
ATOM 1491 C C . TYR B 1 13 ? 9.914 7.02 11.992 1 97.56 13 TYR B C 1
ATOM 1493 O O . TYR B 1 13 ? 10.039 7.926 11.164 1 97.56 13 TYR B O 1
ATOM 1501 N N . ASN B 1 14 ? 10.852 6.52 12.656 1 97.81 14 ASN B N 1
ATOM 1502 C CA . ASN B 1 14 ? 12.172 7.133 12.578 1 97.81 14 ASN B CA 1
ATOM 1503 C C . ASN B 1 14 ? 12.906 6.73 11.305 1 97.81 14 ASN B C 1
ATOM 1505 O O . ASN B 1 14 ? 13.914 7.332 10.945 1 97.81 14 ASN B O 1
ATOM 1509 N N . SER B 1 15 ? 12.398 5.758 10.617 1 96.75 15 SER B N 1
ATOM 1510 C CA . SER B 1 15 ? 13.039 5.32 9.383 1 96.75 15 SER B CA 1
ATOM 1511 C C . SER B 1 15 ? 12.883 6.359 8.281 1 96.75 15 SER B C 1
ATOM 1513 O O . SER B 1 15 ? 13.562 6.297 7.258 1 96.75 15 SER B O 1
ATOM 1515 N N . PHE B 1 16 ? 12.062 7.344 8.5 1 97.88 16 PHE B N 1
ATOM 1516 C CA . PHE B 1 16 ? 11.828 8.375 7.5 1 97.88 16 PHE B CA 1
ATOM 1517 C C . PHE B 1 16 ? 12.664 9.617 7.785 1 97.88 16 PHE B C 1
ATOM 1519 O O . PHE B 1 16 ? 12.391 10.695 7.254 1 97.88 16 PHE B O 1
ATOM 1526 N N . LYS B 1 17 ? 13.625 9.469 8.547 1 97.81 17 LYS B N 1
ATOM 1527 C CA . LYS B 1 17 ? 14.453 10.586 8.969 1 97.81 17 LYS B CA 1
ATOM 1528 C C . LYS B 1 17 ? 15.023 11.336 7.766 1 97.81 17 LYS B C 1
ATOM 1530 O O . LYS B 1 17 ? 15.203 12.555 7.809 1 97.81 17 LYS B O 1
ATOM 1535 N N . ASP B 1 18 ? 15.281 10.609 6.648 1 97.81 18 ASP B N 1
ATOM 1536 C CA . ASP B 1 18 ? 15.891 11.219 5.473 1 97.81 18 ASP B CA 1
ATOM 1537 C C . ASP B 1 18 ? 14.836 11.648 4.465 1 97.81 18 ASP B C 1
ATOM 1539 O O . ASP B 1 18 ? 15.156 12.203 3.41 1 97.81 18 ASP B O 1
ATOM 1543 N N . ASN B 1 19 ? 13.602 11.352 4.711 1 98.06 19 ASN B N 1
ATOM 1544 C CA . ASN B 1 19 ? 12.477 11.758 3.881 1 98.06 19 ASN B CA 1
ATOM 1545 C C . ASN B 1 19 ? 11.219 12 4.719 1 98.06 19 ASN B C 1
ATOM 1547 O O . ASN B 1 19 ? 10.234 11.266 4.586 1 98.06 19 ASN B O 1
ATOM 1551 N N . PRO B 1 20 ? 11.258 13.039 5.5 1 98.38 20 PRO B N 1
ATOM 1552 C CA . PRO B 1 20 ? 10.156 13.281 6.434 1 98.38 20 PRO B CA 1
ATOM 1553 C C . PRO B 1 20 ? 8.844 13.609 5.723 1 98.38 20 PRO B C 1
ATOM 1555 O O . PRO B 1 20 ? 7.762 13.328 6.254 1 98.38 20 PRO B O 1
ATOM 1558 N N . MET B 1 21 ? 8.922 14.156 4.547 1 97.94 21 MET B N 1
ATOM 1559 C CA . MET B 1 21 ? 7.703 14.43 3.785 1 97.94 21 MET B CA 1
ATOM 1560 C C . MET B 1 21 ? 6.938 13.141 3.498 1 97.94 21 MET B C 1
ATOM 1562 O O . MET B 1 21 ? 5.703 13.133 3.516 1 97.94 21 MET B O 1
ATOM 1566 N N . ARG B 1 22 ? 7.668 12.164 3.23 1 98 22 ARG B N 1
ATOM 1567 C CA . ARG B 1 22 ? 7.035 10.867 2.988 1 98 22 ARG B CA 1
ATOM 1568 C C . ARG B 1 22 ? 6.281 10.391 4.223 1 98 22 ARG B C 1
ATOM 1570 O O . ARG B 1 22 ? 5.191 9.82 4.105 1 98 22 ARG B O 1
ATOM 1577 N N . LEU B 1 23 ? 6.852 10.586 5.355 1 98.31 23 LEU B N 1
ATOM 1578 C CA . LEU B 1 23 ? 6.141 10.227 6.578 1 98.31 23 LEU B CA 1
ATOM 1579 C C . LEU B 1 23 ? 4.859 11.039 6.715 1 98.31 23 LEU B C 1
ATOM 1581 O O . LEU B 1 23 ? 3.797 10.484 7.008 1 98.31 23 LEU B O 1
ATOM 1585 N N . ALA B 1 24 ? 4.957 12.32 6.496 1 98.62 24 ALA B N 1
ATOM 1586 C CA . ALA B 1 24 ? 3.779 13.18 6.582 1 98.62 24 ALA B CA 1
ATOM 1587 C C . ALA B 1 24 ? 2.682 12.695 5.637 1 98.62 24 ALA B C 1
ATOM 1589 O O . ALA B 1 24 ? 1.51 12.633 6.016 1 98.62 24 ALA B O 1
ATOM 1590 N N . TYR B 1 25 ? 3.135 12.336 4.504 1 97.94 25 TYR B N 1
ATOM 1591 C CA . TYR B 1 25 ? 2.227 11.82 3.486 1 97.94 25 TYR B CA 1
ATOM 1592 C C . TYR B 1 25 ? 1.552 10.539 3.957 1 97.94 25 TYR B C 1
ATOM 1594 O O . TYR B 1 25 ? 0.323 10.43 3.932 1 97.94 25 TYR B O 1
ATOM 1602 N N . LEU B 1 26 ? 2.289 9.641 4.406 1 96.88 26 LEU B N 1
ATOM 1603 C CA . LEU B 1 26 ? 1.779 8.32 4.777 1 96.88 26 LEU B CA 1
ATOM 1604 C C . LEU B 1 26 ? 0.85 8.422 5.98 1 96.88 26 LEU B C 1
ATOM 1606 O O . LEU B 1 26 ? -0.214 7.797 6 1 96.88 26 LEU B O 1
ATOM 1610 N N . ILE B 1 27 ? 1.162 9.211 6.945 1 97.56 27 ILE B N 1
ATOM 1611 C CA . ILE B 1 27 ? 0.376 9.25 8.172 1 97.56 27 ILE B CA 1
ATOM 1612 C C . ILE B 1 27 ? -0.942 9.977 7.918 1 97.56 27 ILE B C 1
ATOM 1614 O O . ILE B 1 27 ? -1.914 9.789 8.648 1 97.56 27 ILE B O 1
ATOM 1618 N N . THR B 1 28 ? -0.972 10.836 6.914 1 97.69 28 THR B N 1
ATOM 1619 C CA . THR B 1 28 ? -2.197 11.57 6.621 1 97.69 28 THR B CA 1
ATOM 1620 C C . THR B 1 28 ? -3.061 10.805 5.621 1 97.69 28 THR B C 1
ATOM 1622 O O . THR B 1 28 ? -4.285 10.945 5.613 1 97.69 28 THR B O 1
ATOM 1625 N N . LYS B 1 29 ? -2.391 10.055 4.863 1 96.12 29 LYS B N 1
ATOM 1626 C CA . LYS B 1 29 ? -3.123 9.227 3.906 1 96.12 29 LYS B CA 1
ATOM 1627 C C . LYS B 1 29 ? -3.762 8.023 4.594 1 96.12 29 LYS B C 1
ATOM 1629 O O . LYS B 1 29 ? -4.922 7.699 4.332 1 96.12 29 LYS B O 1
ATOM 1634 N N . TYR B 1 30 ? -2.947 7.441 5.441 1 93.44 30 TYR B N 1
ATOM 1635 C CA . TYR B 1 30 ? -3.4 6.273 6.191 1 93.44 30 TYR B CA 1
ATOM 1636 C C . TYR B 1 30 ? -3.551 6.598 7.672 1 93.44 30 TYR B C 1
ATOM 1638 O O . TYR B 1 30 ? -2.658 6.305 8.469 1 93.44 30 TYR B O 1
ATOM 1646 N N . LYS B 1 31 ? -4.723 7.008 8.07 1 92 31 LYS B N 1
ATOM 1647 C CA . LYS B 1 31 ? -4.91 7.598 9.391 1 92 31 LYS B CA 1
ATOM 1648 C C . LYS B 1 31 ? -5.188 6.523 10.438 1 92 31 LYS B C 1
ATOM 1650 O O . LYS B 1 31 ? -4.879 6.703 11.617 1 92 31 LYS B O 1
ATOM 1655 N N . SER B 1 32 ? -5.875 5.492 10.055 1 89.44 32 SER B N 1
ATOM 1656 C CA . SER B 1 32 ? -6.195 4.418 10.992 1 89.44 32 SER B CA 1
ATOM 1657 C C . SER B 1 32 ? -6.281 3.072 10.273 1 89.44 32 SER B C 1
ATOM 1659 O O . SER B 1 32 ? -6.461 3.018 9.062 1 89.44 32 SER B O 1
ATOM 1661 N N . ARG B 1 33 ? -5.949 2.115 11.055 1 83.75 33 ARG B N 1
ATOM 1662 C CA . ARG B 1 33 ? -6.082 0.749 10.562 1 83.75 33 ARG B CA 1
ATOM 1663 C C . ARG B 1 33 ? -6.551 -0.191 11.672 1 83.75 33 ARG B C 1
ATOM 1665 O O . ARG B 1 33 ? -5.93 -0.268 12.734 1 83.75 33 ARG B O 1
ATOM 1672 N N . HIS B 1 34 ? -7.551 -0.918 11.352 1 80.44 34 HIS B N 1
ATOM 1673 C CA . HIS B 1 34 ? -8.125 -1.911 12.25 1 80.44 34 HIS B CA 1
ATOM 1674 C C . HIS B 1 34 ? -8.289 -1.347 13.656 1 80.44 34 HIS B C 1
ATOM 1676 O O . HIS B 1 34 ? -7.914 -1.993 14.641 1 80.44 34 HIS B O 1
ATOM 1682 N N . GLY B 1 35 ? -8.695 -0.096 13.781 1 82.69 35 GLY B N 1
ATOM 1683 C CA . GLY B 1 35 ? -9.008 0.508 15.07 1 82.69 35 GLY B CA 1
ATOM 1684 C C . GLY B 1 35 ? -7.824 1.23 15.688 1 82.69 35 GLY B C 1
ATOM 1685 O O . GLY B 1 35 ? -7.977 1.927 16.703 1 82.69 35 GLY B O 1
ATOM 1686 N N . TRP B 1 36 ? -6.645 1.03 15.125 1 85.31 36 TRP B N 1
ATOM 1687 C CA . TRP B 1 36 ? -5.445 1.7 15.625 1 85.31 36 TRP B CA 1
ATOM 1688 C C . TRP B 1 36 ? -5.188 2.992 14.859 1 85.31 36 TRP B C 1
ATOM 1690 O O . TRP B 1 36 ? -5.223 3.008 13.625 1 85.31 36 TRP B O 1
ATOM 1700 N N . ARG B 1 37 ? -4.98 4.07 15.648 1 93.81 37 ARG B N 1
ATOM 1701 C CA . ARG B 1 37 ? -4.562 5.34 15.062 1 93.81 37 ARG B CA 1
ATOM 1702 C C . ARG B 1 37 ? -3.074 5.586 15.297 1 93.81 37 ARG B C 1
ATOM 1704 O O . ARG B 1 37 ? -2.5 5.074 16.266 1 93.81 37 ARG B O 1
ATOM 1711 N N . HIS B 1 38 ? -2.49 6.453 14.5 1 95.81 38 HIS B N 1
ATOM 1712 C CA . HIS B 1 38 ? -1.088 6.812 14.68 1 95.81 38 HIS B CA 1
ATOM 1713 C C . HIS B 1 38 ? -0.84 7.383 16.078 1 95.81 38 HIS B C 1
ATOM 1715 O O . HIS B 1 38 ? 0.182 7.09 16.703 1 95.81 38 HIS B O 1
ATOM 1721 N N . ARG B 1 39 ? -1.757 8.156 16.438 1 96.19 39 ARG B N 1
ATOM 1722 C CA . ARG B 1 39 ? -1.63 8.773 17.75 1 96.19 39 ARG B CA 1
ATOM 1723 C C . ARG B 1 39 ? -1.504 7.707 18.844 1 96.19 39 ARG B C 1
ATOM 1725 O O . ARG B 1 39 ? -0.664 7.824 19.734 1 96.19 39 ARG B O 1
ATOM 1732 N N . ASP B 1 40 ? -2.312 6.648 18.781 1 92.5 40 ASP B N 1
ATOM 1733 C CA . ASP B 1 40 ? -2.26 5.555 19.75 1 92.5 40 ASP B CA 1
ATOM 1734 C C . ASP B 1 40 ? -0.906 4.852 19.703 1 92.5 40 ASP B C 1
ATOM 1736 O O . ASP B 1 40 ? -0.31 4.578 20.75 1 92.5 40 ASP B O 1
ATOM 1740 N N . LEU B 1 41 ? -0.438 4.617 18.516 1 93.06 41 LEU B N 1
ATOM 1741 C CA . LEU B 1 41 ? 0.84 3.934 18.344 1 93.06 41 LEU B CA 1
ATOM 1742 C C . LEU B 1 41 ? 1.979 4.766 18.922 1 93.06 41 LEU B C 1
ATOM 1744 O O . LEU B 1 41 ? 2.816 4.246 19.672 1 93.06 41 LEU B O 1
ATOM 1748 N N . LEU B 1 42 ? 1.948 5.988 18.656 1 96.31 42 LEU B N 1
ATOM 1749 C CA . LEU B 1 42 ? 3.016 6.879 19.094 1 96.31 42 LEU B CA 1
ATOM 1750 C C . LEU B 1 42 ? 3.029 7.004 20.625 1 96.31 42 LEU B C 1
ATOM 1752 O O . LEU B 1 42 ? 4.098 6.988 21.234 1 96.31 42 LEU B O 1
ATOM 1756 N N . ARG B 1 43 ? 1.862 7.074 21.188 1 94.44 43 ARG B N 1
ATOM 1757 C CA . ARG B 1 43 ? 1.737 7.203 22.641 1 94.44 43 ARG B CA 1
ATOM 1758 C C . ARG B 1 43 ? 2.133 5.906 23.344 1 94.44 43 ARG B C 1
ATOM 1760 O O . ARG B 1 43 ? 2.947 5.922 24.266 1 94.44 43 ARG B O 1
ATOM 1767 N N . LEU B 1 44 ? 1.615 4.844 22.828 1 89.75 44 LEU B N 1
ATOM 1768 C CA . LEU B 1 44 ? 1.854 3.553 23.469 1 89.75 44 LEU B CA 1
ATOM 1769 C C . LEU B 1 44 ? 3.316 3.143 23.328 1 89.75 44 LEU B C 1
ATOM 1771 O O . LEU B 1 44 ? 3.881 2.521 24.234 1 89.75 44 LEU B O 1
ATOM 1775 N N . ALA B 1 45 ? 3.904 3.521 22.266 1 92.62 45 ALA B N 1
ATOM 1776 C CA . ALA B 1 45 ? 5.289 3.141 22.016 1 92.62 45 ALA B CA 1
ATOM 1777 C C . ALA B 1 45 ? 6.258 4.18 22.578 1 92.62 45 ALA B C 1
ATOM 1779 O O . ALA B 1 45 ? 7.469 3.953 22.609 1 92.62 45 ALA B O 1
ATOM 1780 N N . HIS B 1 46 ? 5.781 5.273 23.016 1 95.12 46 HIS B N 1
ATOM 1781 C CA . HIS B 1 46 ? 6.621 6.355 23.516 1 95.12 46 HIS B CA 1
ATOM 1782 C C . HIS B 1 46 ? 7.723 6.703 22.516 1 95.12 46 HIS B C 1
ATOM 1784 O O . HIS B 1 46 ? 8.898 6.75 22.891 1 95.12 46 HIS B O 1
ATOM 1790 N N . VAL B 1 47 ? 7.359 6.906 21.375 1 96.69 47 VAL B N 1
ATOM 1791 C CA . VAL B 1 47 ? 8.328 7.105 20.297 1 96.69 47 VAL B CA 1
ATOM 1792 C C . VAL B 1 47 ? 9.055 8.438 20.484 1 96.69 47 VAL B C 1
ATOM 1794 O O . VAL B 1 47 ? 8.414 9.477 20.656 1 96.69 47 VAL B O 1
ATOM 1797 N N . THR B 1 48 ? 10.336 8.336 20.547 1 97.31 48 THR B N 1
ATOM 1798 C CA . THR B 1 48 ? 11.18 9.523 20.547 1 97.31 48 THR B CA 1
ATOM 1799 C C . THR B 1 48 ? 11.703 9.82 19.141 1 97.31 48 THR B C 1
ATOM 1801 O O . THR B 1 48 ? 12.336 8.961 18.516 1 97.31 48 THR B O 1
ATOM 1804 N N . ALA B 1 49 ? 11.516 11.008 18.688 1 98.31 49 ALA B N 1
ATOM 1805 C CA . ALA B 1 49 ? 11.883 11.391 17.328 1 98.31 49 ALA B CA 1
ATOM 1806 C C . ALA B 1 49 ? 13.398 11.469 17.172 1 98.31 49 ALA B C 1
ATOM 1808 O O . ALA B 1 49 ? 14.102 11.961 18.062 1 98.31 49 ALA B O 1
ATOM 1809 N N . VAL B 1 50 ? 13.867 11.008 16.031 1 98.31 50 VAL B N 1
ATOM 1810 C CA . VAL B 1 50 ? 15.305 10.953 15.766 1 98.31 50 VAL B CA 1
ATOM 1811 C C . VAL B 1 50 ? 15.805 12.328 15.328 1 98.31 50 VAL B C 1
ATOM 1813 O O . VAL B 1 50 ? 16.984 12.633 15.445 1 98.31 50 VAL B O 1
ATOM 1816 N N . ASN B 1 51 ? 14.977 13.188 14.836 1 98 51 ASN B N 1
ATOM 1817 C CA . ASN B 1 51 ? 15.336 14.531 14.406 1 98 51 ASN B CA 1
ATOM 1818 C C . ASN B 1 51 ? 14.133 15.477 14.469 1 98 51 ASN B C 1
ATOM 1820 O O . ASN B 1 51 ? 13.039 15.07 14.844 1 98 51 ASN B O 1
ATOM 1824 N N . ARG B 1 52 ? 14.32 16.688 14.133 1 97.56 52 ARG B N 1
ATOM 1825 C CA . ARG B 1 52 ? 13.328 17.734 14.336 1 97.56 52 ARG B CA 1
ATOM 1826 C C . ARG B 1 52 ? 12.141 17.562 13.398 1 97.56 52 ARG B C 1
ATOM 1828 O O . ARG B 1 52 ? 11 17.859 13.758 1 97.56 52 ARG B O 1
ATOM 1835 N N . HIS B 1 53 ? 12.383 17.094 12.156 1 98.5 53 HIS B N 1
ATOM 1836 C CA . HIS B 1 53 ? 11.297 16.922 11.195 1 98.5 53 HIS B CA 1
ATOM 1837 C C . HIS B 1 53 ? 10.344 15.812 11.633 1 98.5 53 HIS B C 1
ATOM 1839 O O . HIS B 1 53 ? 9.125 15.969 11.562 1 98.5 53 HIS B O 1
ATOM 1845 N N . ILE B 1 54 ? 10.953 14.727 12.109 1 98.81 54 ILE B N 1
ATOM 1846 C CA . ILE B 1 54 ? 10.133 13.641 12.633 1 98.81 54 ILE B CA 1
ATOM 1847 C C . ILE B 1 54 ? 9.375 14.117 13.867 1 98.81 54 ILE B C 1
ATOM 1849 O O . ILE B 1 54 ? 8.195 13.797 14.031 1 98.81 54 ILE B O 1
ATOM 1853 N N . GLU B 1 55 ? 9.992 14.891 14.664 1 98.62 55 GLU B N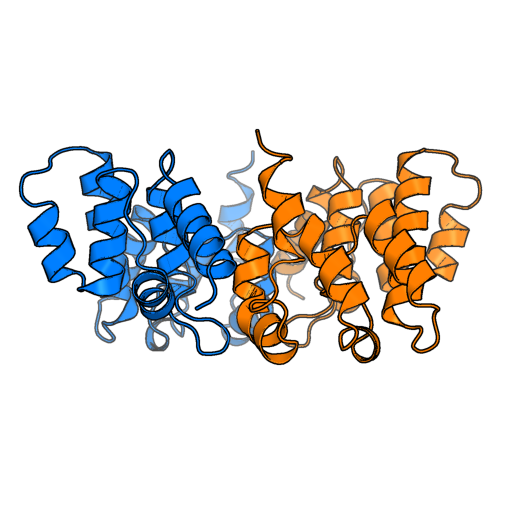 1
ATOM 1854 C CA . GLU B 1 55 ? 9.336 15.43 15.852 1 98.62 55 GLU B CA 1
ATOM 1855 C C . GLU B 1 55 ? 8.156 16.312 15.477 1 98.62 55 GLU B C 1
ATOM 1857 O O . GLU B 1 55 ? 7.102 16.266 16.109 1 98.62 55 GLU B O 1
ATOM 1862 N N . LEU B 1 56 ? 8.359 17.125 14.5 1 98.69 56 LEU B N 1
ATOM 1863 C CA . LEU B 1 56 ? 7.309 18 14 1 98.69 56 LEU B CA 1
ATOM 1864 C C . LEU B 1 56 ? 6.074 17.188 13.602 1 98.69 56 LEU B C 1
ATOM 1866 O O . LEU B 1 56 ? 4.957 17.516 13.992 1 98.69 56 LEU B O 1
ATOM 1870 N N . ILE B 1 57 ? 6.309 16.141 12.875 1 98.81 57 ILE B N 1
ATOM 1871 C CA . ILE B 1 57 ? 5.227 15.305 12.367 1 98.81 57 ILE B CA 1
ATOM 1872 C C . ILE B 1 57 ? 4.555 14.57 13.531 1 98.81 57 ILE B C 1
ATOM 1874 O O . ILE B 1 57 ? 3.326 14.477 13.586 1 98.81 57 ILE B O 1
ATOM 1878 N N . ILE B 1 58 ? 5.387 14.078 14.445 1 98.62 58 ILE B N 1
ATOM 1879 C CA . ILE B 1 58 ? 4.848 13.406 15.625 1 98.62 58 ILE B CA 1
ATOM 1880 C C . ILE B 1 58 ? 4 14.383 16.438 1 98.62 58 ILE B C 1
ATOM 1882 O O . ILE B 1 58 ? 2.914 14.031 16.906 1 98.62 58 ILE B O 1
ATOM 1886 N N . LYS B 1 59 ? 4.383 15.57 16.578 1 98.44 59 LYS B N 1
ATOM 1887 C CA . LYS B 1 59 ? 3.625 16.594 17.312 1 98.44 59 LYS B CA 1
ATOM 1888 C C . LYS B 1 59 ? 2.291 16.859 16.625 1 98.44 59 LYS B C 1
ATOM 1890 O O . LYS B 1 59 ? 1.268 17.031 17.281 1 98.44 59 LYS B O 1
ATOM 1895 N N . TYR B 1 60 ? 2.309 16.938 15.336 1 98.62 60 TYR B N 1
ATOM 1896 C CA . TYR B 1 60 ? 1.061 17.094 14.594 1 98.62 60 TYR B CA 1
ATOM 1897 C C . TYR B 1 60 ? 0.075 15.984 14.938 1 98.62 60 TYR B C 1
ATOM 1899 O O . TYR B 1 60 ? -1.095 16.25 15.227 1 98.62 60 TYR B O 1
ATOM 1907 N N . VAL B 1 61 ? 0.582 14.75 14.938 1 98.31 61 VAL B N 1
ATOM 1908 C CA . VAL B 1 61 ? -0.262 13.578 15.125 1 98.31 61 VAL B CA 1
ATOM 1909 C C . VAL B 1 61 ? -0.789 13.539 16.562 1 98.31 61 VAL B C 1
ATOM 1911 O O . VAL B 1 61 ? -1.967 13.258 16.781 1 98.31 61 VAL B O 1
ATOM 1914 N N . VAL B 1 62 ? 0.034 13.852 17.5 1 97.88 62 VAL B N 1
ATOM 1915 C CA . VAL B 1 62 ? -0.284 13.641 18.906 1 97.88 62 VAL B CA 1
ATOM 1916 C C . VAL B 1 62 ? -0.969 14.883 19.469 1 97.88 62 VAL B C 1
ATOM 1918 O O . VAL B 1 62 ? -1.876 14.766 20.297 1 97.88 62 VAL B O 1
ATOM 1921 N N . GLN B 1 63 ? -0.584 16.062 18.953 1 98 63 GLN B N 1
ATOM 1922 C CA . GLN B 1 63 ? -1.035 17.281 19.625 1 98 63 GLN B CA 1
ATOM 1923 C C . GLN B 1 63 ? -1.848 18.156 18.672 1 98 63 GLN B C 1
ATOM 1925 O O . GLN B 1 63 ? -2.416 19.172 19.078 1 98 63 GLN B O 1
ATOM 1930 N N . GLY B 1 64 ? -1.834 17.938 17.453 1 97.62 64 GLY B N 1
ATOM 1931 C CA . GLY B 1 64 ? -2.648 18.688 16.516 1 97.62 64 GLY B CA 1
ATOM 1932 C C . GLY B 1 64 ? -1.854 19.703 15.727 1 97.62 64 GLY B C 1
ATOM 1933 O O . GLY B 1 64 ? -0.701 20 16.047 1 97.62 64 GLY B O 1
ATOM 1934 N N . LEU B 1 65 ? -2.492 20.219 14.727 1 98 65 LEU B N 1
ATOM 1935 C CA . LEU B 1 65 ? -1.854 21.109 13.758 1 98 65 LEU B CA 1
ATOM 1936 C C . LEU B 1 65 ? -1.363 22.391 14.422 1 98 65 LEU B C 1
ATOM 1938 O O . LEU B 1 65 ? -0.248 22.844 14.164 1 98 65 LEU B O 1
ATOM 1942 N N . GLU B 1 66 ? -2.166 22.953 15.266 1 97.88 66 GLU B N 1
ATOM 1943 C CA . GLU B 1 66 ? -1.807 24.203 15.922 1 97.88 66 GLU B CA 1
ATOM 1944 C C . GLU B 1 66 ? -0.499 24.062 16.688 1 97.88 66 GLU B C 1
ATOM 1946 O O . GLU B 1 66 ? 0.377 24.922 16.594 1 97.88 66 GLU B O 1
ATOM 1951 N N . ASN B 1 67 ? -0.363 23 17.391 1 98.12 67 ASN B N 1
ATOM 1952 C CA . ASN B 1 67 ? 0.844 22.781 18.172 1 98.12 67 ASN B CA 1
ATOM 1953 C C . ASN B 1 67 ? 2.049 22.484 17.297 1 98.12 67 ASN B C 1
ATOM 1955 O O . ASN B 1 67 ? 3.168 22.891 17.594 1 98.12 67 ASN B O 1
ATOM 1959 N N . ALA B 1 68 ? 1.816 21.797 16.234 1 98.44 68 ALA B N 1
ATOM 1960 C CA . ALA B 1 68 ? 2.891 21.547 15.273 1 98.44 68 ALA B CA 1
ATOM 1961 C C . ALA B 1 68 ? 3.402 22.844 14.664 1 98.44 68 ALA B C 1
ATOM 1963 O O . ALA B 1 68 ? 4.613 23.047 14.531 1 98.44 68 ALA B O 1
ATOM 1964 N N . ILE B 1 69 ? 2.465 23.719 14.336 1 98.06 69 ILE B N 1
ATOM 1965 C CA . ILE B 1 69 ? 2.832 25.016 13.758 1 98.06 69 ILE B CA 1
ATOM 1966 C C . ILE B 1 69 ? 3.641 25.812 14.773 1 98.06 69 ILE B C 1
ATOM 1968 O O . ILE B 1 69 ? 4.664 26.406 14.43 1 98.06 69 ILE B O 1
ATOM 1972 N N . ARG B 1 70 ? 3.217 25.812 16 1 97.88 70 ARG B N 1
ATOM 1973 C CA . ARG B 1 70 ? 3.926 26.516 17.062 1 97.88 70 ARG B CA 1
ATOM 1974 C C . ARG B 1 70 ? 5.336 25.969 17.25 1 97.88 70 ARG B C 1
ATOM 1976 O O . ARG B 1 70 ? 6.285 26.734 17.438 1 97.88 70 ARG B O 1
ATOM 1983 N N . PHE B 1 71 ? 5.465 24.703 17.172 1 97.94 71 PHE B N 1
ATOM 1984 C CA . PHE B 1 71 ? 6.754 24.031 17.312 1 97.94 71 PHE B CA 1
ATOM 1985 C C . PHE B 1 71 ? 7.719 24.469 16.219 1 97.94 71 PHE B C 1
ATOM 1987 O O . PHE B 1 71 ? 8.922 24.594 16.469 1 97.94 71 PHE B O 1
ATOM 1994 N N . ALA B 1 72 ? 7.176 24.625 15.109 1 96.94 72 ALA B N 1
ATOM 1995 C CA . ALA B 1 72 ? 8.016 24.953 13.969 1 96.94 72 ALA B CA 1
ATOM 1996 C C . ALA B 1 72 ? 8.109 26.469 13.773 1 96.94 72 ALA B C 1
ATOM 1998 O O . ALA B 1 72 ? 8.602 26.953 12.75 1 96.94 72 ALA B O 1
ATOM 1999 N N . GLU B 1 73 ? 7.621 27.031 14.852 1 90.62 73 GLU B N 1
ATOM 2000 C CA . GLU B 1 73 ? 7.594 28.484 14.766 1 90.62 73 GLU B CA 1
ATOM 2001 C C . GLU B 1 73 ? 8.992 29.047 14.516 1 90.62 73 GLU B C 1
ATOM 2003 O O . GLU B 1 73 ? 9.961 28.625 15.141 1 90.62 73 GLU B O 1
ATOM 2008 N N . TYR B 1 74 ? 9.352 29.734 13.516 1 91.19 74 TYR B N 1
ATOM 2009 C CA . TYR B 1 74 ? 10.57 30.453 13.172 1 91.19 74 TYR B CA 1
ATOM 2010 C C . TYR B 1 74 ? 11.531 29.547 12.398 1 91.19 74 TYR B C 1
ATOM 2012 O O . TYR B 1 74 ? 12.656 29.953 12.086 1 91.19 74 TYR B O 1
ATOM 2020 N N . ASP B 1 75 ? 11.164 28.281 12.328 1 93.81 75 ASP B N 1
ATOM 2021 C CA . ASP B 1 75 ? 11.969 27.391 11.5 1 93.81 75 ASP B CA 1
ATOM 2022 C C . ASP B 1 75 ? 11.75 27.672 10.016 1 93.81 75 ASP B C 1
ATOM 2024 O O . ASP B 1 75 ? 10.664 27.422 9.484 1 93.81 75 ASP B O 1
ATOM 2028 N N . THR B 1 76 ? 12.797 28.188 9.414 1 92.5 76 THR B N 1
ATOM 2029 C CA . THR B 1 76 ? 12.656 28.594 8.016 1 92.5 76 THR B CA 1
ATOM 2030 C C . THR B 1 76 ? 13.242 27.531 7.086 1 92.5 76 THR B C 1
ATOM 2032 O O . THR B 1 76 ? 13.359 27.75 5.879 1 92.5 76 THR B O 1
ATOM 2035 N N . CYS B 1 77 ? 13.609 26.359 7.684 1 95.5 77 CYS B N 1
ATOM 2036 C CA . CYS B 1 77 ? 14.07 25.266 6.848 1 95.5 77 CYS B CA 1
ATOM 2037 C C . CYS B 1 77 ? 13.031 24.906 5.789 1 95.5 77 CYS B C 1
ATOM 2039 O O . CYS B 1 77 ? 11.852 24.766 6.098 1 95.5 77 CYS B O 1
ATOM 2041 N N . PRO B 1 78 ? 13.477 24.828 4.547 1 96.88 78 PRO B N 1
ATOM 2042 C CA . PRO B 1 78 ? 12.523 24.562 3.469 1 96.88 78 PRO B CA 1
ATOM 2043 C C . PRO B 1 78 ? 11.695 23.297 3.711 1 96.88 78 PRO B C 1
ATOM 2045 O O . PRO B 1 78 ? 10.492 23.281 3.443 1 96.88 78 PRO B O 1
ATOM 2048 N N . THR B 1 79 ? 12.352 22.297 4.234 1 97.44 79 THR B N 1
ATOM 2049 C CA . THR B 1 79 ? 11.648 21.047 4.508 1 97.44 79 THR B CA 1
ATOM 2050 C C . THR B 1 79 ? 10.57 21.25 5.566 1 97.44 79 THR B C 1
ATOM 2052 O O . THR B 1 79 ? 9.461 20.719 5.449 1 97.44 79 THR B O 1
ATOM 2055 N N . THR B 1 80 ? 10.867 21.984 6.551 1 98.06 80 THR B N 1
ATOM 2056 C CA . THR B 1 80 ? 9.898 22.297 7.605 1 98.06 80 THR B CA 1
ATOM 2057 C C . THR B 1 80 ? 8.695 23.031 7.039 1 98.06 80 THR B C 1
ATOM 2059 O O . THR B 1 80 ? 7.551 22.688 7.32 1 98.06 80 THR B O 1
ATOM 2062 N N . VAL B 1 81 ? 8.977 23.953 6.254 1 97.44 81 VAL B N 1
ATOM 2063 C CA . VAL B 1 81 ? 7.934 24.781 5.652 1 97.44 81 VAL B CA 1
ATOM 2064 C C . VAL B 1 81 ? 7.043 23.906 4.766 1 97.44 81 VAL B C 1
ATOM 2066 O O . VAL B 1 81 ? 5.816 24 4.832 1 97.44 81 VAL B O 1
ATOM 2069 N N . GLU B 1 82 ? 7.641 23.094 4.012 1 97.75 82 GLU B N 1
ATOM 2070 C CA . GLU B 1 82 ? 6.906 22.203 3.125 1 97.75 82 GLU B CA 1
ATOM 2071 C C . GLU B 1 82 ? 5.984 21.266 3.914 1 97.75 82 GLU B C 1
ATOM 2073 O O . GLU B 1 82 ? 4.824 21.078 3.543 1 97.75 82 GLU B O 1
ATOM 2078 N N . ILE B 1 83 ? 6.523 20.719 4.973 1 98.56 83 ILE B N 1
ATOM 2079 C CA . ILE B 1 83 ? 5.742 19.812 5.797 1 98.56 83 ILE B CA 1
ATOM 2080 C C . ILE B 1 83 ? 4.543 20.547 6.391 1 98.56 83 ILE B C 1
ATOM 2082 O O . ILE B 1 83 ? 3.414 20.047 6.336 1 98.56 83 ILE B O 1
ATOM 2086 N N . ILE B 1 84 ? 4.785 21.672 6.891 1 98.38 84 ILE B N 1
ATOM 2087 C CA . ILE B 1 84 ? 3.73 22.453 7.539 1 98.38 84 ILE B CA 1
ATOM 2088 C C . ILE B 1 84 ? 2.666 22.828 6.512 1 98.38 84 ILE B C 1
ATOM 2090 O O . ILE B 1 84 ? 1.469 22.672 6.762 1 98.38 84 ILE B O 1
ATOM 2094 N N . GLU B 1 85 ? 3.104 23.312 5.359 1 97.75 85 GLU B N 1
ATOM 2095 C CA . GLU B 1 85 ? 2.156 23.688 4.312 1 97.75 85 GLU B CA 1
ATOM 2096 C C . GLU B 1 85 ? 1.323 22.484 3.873 1 97.75 85 GLU B C 1
ATOM 2098 O O . GLU B 1 85 ? 0.119 22.609 3.643 1 97.75 85 GLU B O 1
ATOM 2103 N N . PHE B 1 86 ? 1.974 21.438 3.729 1 98.5 86 PHE B N 1
ATOM 2104 C CA . PHE B 1 86 ? 1.289 20.188 3.365 1 98.5 86 PHE B CA 1
ATOM 2105 C C . PHE B 1 86 ? 0.236 19.828 4.406 1 98.5 86 PHE B C 1
ATOM 2107 O O . PHE B 1 86 ? -0.923 19.594 4.066 1 98.5 86 PHE B O 1
ATOM 2114 N N . LEU B 1 87 ? 0.613 19.859 5.668 1 98.5 87 LEU B N 1
ATOM 2115 C CA . LEU B 1 87 ? -0.3 19.484 6.742 1 98.5 87 LEU B CA 1
ATOM 2116 C C . LEU B 1 87 ? -1.479 20.453 6.812 1 98.5 87 LEU B C 1
ATOM 2118 O O . LEU B 1 87 ? -2.617 20.031 7.035 1 98.5 87 LEU B O 1
ATOM 2122 N N . ILE B 1 88 ? -1.231 21.656 6.605 1 97.62 88 ILE B N 1
ATOM 2123 C CA . ILE B 1 88 ? -2.289 22.672 6.574 1 97.62 88 ILE B CA 1
ATOM 2124 C C . ILE B 1 88 ? -3.27 22.344 5.445 1 97.62 88 ILE B C 1
ATOM 2126 O O . ILE B 1 88 ? -4.484 22.375 5.645 1 97.62 88 ILE B O 1
ATOM 2130 N N . SER B 1 89 ? -2.742 22.047 4.305 1 97.5 89 SER B N 1
ATOM 2131 C CA . SER B 1 89 ? -3.57 21.734 3.143 1 97.5 89 SER B CA 1
ATOM 2132 C C . SER B 1 89 ? -4.422 20.5 3.377 1 97.5 89 SER B C 1
ATOM 2134 O O . SER B 1 89 ? -5.59 20.453 2.984 1 97.5 89 SER B O 1
ATOM 2136 N N . VAL B 1 90 ? -3.842 19.531 3.988 1 97.94 90 VAL B N 1
ATOM 2137 C CA . VAL B 1 90 ? -4.551 18.297 4.297 1 97.94 90 VAL B CA 1
ATOM 2138 C C . VAL B 1 90 ? -5.711 18.578 5.242 1 97.94 90 VAL B C 1
ATOM 2140 O O . VAL B 1 90 ? -6.828 18.094 5.035 1 97.94 90 VAL B O 1
ATOM 2143 N N . GLU B 1 91 ? -5.426 19.391 6.277 1 96.81 91 GLU B N 1
ATOM 2144 C CA . GLU B 1 91 ? -6.484 19.734 7.223 1 96.81 91 GLU B CA 1
ATOM 2145 C C . GLU B 1 91 ? -7.586 20.547 6.551 1 96.81 91 GLU B C 1
ATOM 2147 O O . GLU B 1 91 ? -8.773 20.312 6.801 1 96.81 91 GLU B O 1
ATOM 2152 N N . LYS B 1 92 ? -7.18 21.406 5.754 1 96 92 LYS B N 1
ATOM 2153 C CA . LYS B 1 92 ? -8.141 22.266 5.07 1 96 92 LYS B CA 1
ATOM 2154 C C . LYS B 1 92 ? -9.047 21.453 4.148 1 96 92 LYS B C 1
ATOM 2156 O O . LYS B 1 92 ? -10.266 21.578 4.207 1 96 92 LYS B O 1
ATOM 2161 N N . THR B 1 93 ? -8.539 20.594 3.338 1 96.5 93 THR B N 1
ATOM 2162 C CA . THR B 1 93 ? -9.297 19.844 2.342 1 96.5 93 THR B CA 1
ATOM 2163 C C . THR B 1 93 ? -10.039 18.672 2.99 1 96.5 93 THR B C 1
ATOM 2165 O O . THR B 1 93 ? -11.062 18.219 2.479 1 96.5 93 THR B O 1
ATOM 2168 N N . GLY B 1 94 ? -9.508 18.219 4.129 1 95.44 94 GLY B N 1
ATOM 2169 C CA . GLY B 1 94 ? -10.078 17.047 4.777 1 95.44 94 GLY B CA 1
ATOM 2170 C C . GLY B 1 94 ? -11.195 17.391 5.75 1 95.44 94 GLY B C 1
ATOM 2171 O O . GLY B 1 94 ? -12.039 16.547 6.055 1 95.44 94 GLY B O 1
ATOM 2172 N N . LYS B 1 95 ? -11.188 18.516 6.254 1 88.62 95 LYS B N 1
ATOM 2173 C CA . LYS B 1 95 ? -12.148 18.875 7.297 1 88.62 95 LYS B CA 1
ATOM 2174 C C . LYS B 1 95 ? -13.203 19.844 6.77 1 88.62 95 LYS B C 1
ATOM 2176 O O . LYS B 1 95 ? -14.336 19.859 7.254 1 88.62 95 LYS B O 1
ATOM 2181 N N . GLN B 1 96 ? -12.812 20.625 5.84 1 79.94 96 GLN B N 1
ATOM 2182 C CA . GLN B 1 96 ? -13.742 21.656 5.398 1 79.94 96 GLN B CA 1
ATOM 2183 C C . GLN B 1 96 ? -14.68 21.125 4.316 1 79.94 96 GLN B C 1
ATOM 2185 O O . GLN B 1 96 ? -14.227 20.688 3.256 1 79.94 96 GLN B O 1
ATOM 2190 N N . THR B 1 97 ? -15.93 21.312 4.578 1 74.69 97 THR B N 1
ATOM 2191 C CA . THR B 1 97 ? -16.938 20.844 3.633 1 74.69 97 THR B CA 1
ATOM 2192 C C . THR B 1 97 ? -17.344 21.969 2.68 1 74.69 97 THR B C 1
ATOM 2194 O O . THR B 1 97 ? -17.844 21.719 1.582 1 74.69 97 THR B O 1
ATOM 2197 N N . LEU B 1 98 ? -17.062 23.203 3.135 1 76.12 98 LEU B N 1
ATOM 2198 C CA . LEU B 1 98 ? -17.547 24.344 2.35 1 76.12 98 LEU B CA 1
ATOM 2199 C C . LEU B 1 98 ? -16.406 25.031 1.621 1 76.12 98 LEU B C 1
ATOM 2201 O O . LEU B 1 98 ? -16.547 26.172 1.168 1 76.12 98 LEU B O 1
ATOM 2205 N N . ILE B 1 99 ? -15.445 24.344 1.373 1 83 99 ILE B N 1
ATOM 2206 C CA . ILE B 1 99 ? -14.305 24.922 0.678 1 83 99 ILE B CA 1
ATOM 2207 C C . ILE B 1 99 ? -14.602 25.016 -0.817 1 83 99 ILE B C 1
ATOM 2209 O O . ILE B 1 99 ? -15.25 24.141 -1.382 1 83 99 ILE B O 1
ATOM 2213 N N . ASP B 1 100 ? -14.164 26.156 -1.4 1 90.81 100 ASP B N 1
ATOM 2214 C CA . ASP B 1 100 ? -14.289 26.375 -2.838 1 90.81 100 ASP B CA 1
ATOM 2215 C C . ASP B 1 100 ? -13.57 25.281 -3.627 1 90.81 100 ASP B C 1
ATOM 2217 O O . ASP B 1 100 ? -12.438 24.922 -3.312 1 90.81 100 ASP B O 1
ATOM 2221 N N . THR B 1 101 ? -14.297 24.797 -4.648 1 93.12 101 THR B N 1
ATOM 2222 C CA . THR B 1 101 ? -13.773 23.719 -5.484 1 93.12 101 THR B CA 1
ATOM 2223 C C . THR B 1 101 ? -12.438 24.125 -6.105 1 93.12 101 THR B C 1
ATOM 2225 O O . THR B 1 101 ? -11.5 23.328 -6.156 1 93.12 101 THR B O 1
ATOM 2228 N N . ASN B 1 102 ? -12.32 25.328 -6.539 1 95 102 ASN B N 1
ATOM 2229 C CA . ASN B 1 102 ? -11.094 25.812 -7.164 1 95 102 ASN B CA 1
ATOM 2230 C C . ASN B 1 102 ? -9.938 25.844 -6.168 1 95 102 ASN B C 1
ATOM 2232 O O . ASN B 1 102 ? -8.789 25.562 -6.535 1 95 102 ASN B O 1
ATOM 2236 N N . GLU B 1 103 ? -10.281 26.203 -5.055 1 95.69 103 GLU B N 1
ATOM 2237 C CA . GLU B 1 103 ? -9.25 26.203 -4.016 1 95.69 103 GLU B CA 1
ATOM 2238 C C . GLU B 1 103 ? -8.758 24.781 -3.729 1 95.69 103 GLU B C 1
ATOM 2240 O O . GLU B 1 103 ? -7.551 24.562 -3.592 1 95.69 103 GLU B O 1
ATOM 2245 N N . VAL B 1 104 ? -9.648 23.891 -3.652 1 96.44 104 VAL B N 1
ATOM 2246 C CA . VAL B 1 104 ? -9.305 22.484 -3.408 1 96.44 104 VAL B CA 1
ATOM 2247 C C . VAL B 1 104 ? -8.422 21.969 -4.539 1 96.44 104 VAL B C 1
ATOM 2249 O O . VAL B 1 104 ? -7.387 21.344 -4.293 1 96.44 104 VAL B O 1
ATOM 2252 N N . LYS B 1 105 ? -8.789 22.281 -5.738 1 96.56 105 LYS B N 1
ATOM 2253 C CA . LYS B 1 105 ? -8.008 21.859 -6.902 1 96.56 105 LYS B CA 1
ATOM 2254 C C . LYS B 1 105 ? -6.59 22.422 -6.84 1 96.56 105 LYS B C 1
ATOM 2256 O O . LYS B 1 105 ? -5.625 21.703 -7.113 1 96.56 105 LYS B O 1
ATOM 2261 N N . ALA B 1 106 ? -6.512 23.656 -6.48 1 96.69 106 ALA B N 1
ATOM 2262 C CA . ALA B 1 106 ? -5.203 24.297 -6.375 1 96.69 106 ALA B CA 1
ATOM 2263 C C . ALA B 1 106 ? -4.336 23.594 -5.332 1 96.69 106 ALA B C 1
ATOM 2265 O O . ALA B 1 106 ? -3.137 23.391 -5.547 1 96.69 106 ALA B O 1
ATOM 2266 N N . LEU B 1 107 ? -4.91 23.234 -4.25 1 97 107 LEU B N 1
ATOM 2267 C CA . LEU B 1 107 ? -4.184 22.562 -3.184 1 97 107 LEU B CA 1
ATOM 2268 C C . LEU B 1 107 ? -3.764 21.156 -3.615 1 97 107 LEU B C 1
ATOM 2270 O O . LEU B 1 107 ? -2.658 20.719 -3.299 1 97 107 LEU B O 1
ATOM 2274 N N . ILE B 1 108 ? -4.633 20.438 -4.348 1 97.19 108 ILE B N 1
ATOM 2275 C CA . ILE B 1 108 ? -4.324 19.109 -4.875 1 97.19 108 ILE B CA 1
ATOM 2276 C C . ILE B 1 108 ? -3.094 19.203 -5.777 1 97.19 108 ILE B C 1
ATOM 2278 O O . ILE B 1 108 ? -2.16 18.406 -5.637 1 97.19 108 ILE B O 1
ATOM 2282 N N . ILE B 1 109 ? -3.104 20.188 -6.594 1 95.94 109 ILE B N 1
ATOM 2283 C CA . ILE B 1 109 ? -2.033 20.359 -7.57 1 95.94 109 ILE B CA 1
ATOM 2284 C C . ILE B 1 109 ? -0.75 20.781 -6.867 1 95.94 109 ILE B C 1
ATOM 2286 O O . ILE B 1 109 ? 0.311 20.188 -7.078 1 95.94 109 ILE B O 1
ATOM 2290 N N . LYS B 1 110 ? -0.808 21.656 -6.016 1 96.5 110 LYS B N 1
ATOM 2291 C CA . LYS B 1 110 ? 0.361 22.25 -5.367 1 96.5 110 LYS B CA 1
ATOM 2292 C C . LYS B 1 110 ? 1.042 21.234 -4.449 1 96.5 110 LYS B C 1
ATOM 2294 O O . LYS B 1 110 ? 2.271 21.156 -4.406 1 96.5 110 LYS B O 1
ATOM 2299 N N . HIS B 1 111 ? 0.261 20.453 -3.695 1 97.06 111 HIS B N 1
ATOM 2300 C CA . HIS B 1 111 ? 0.832 19.609 -2.646 1 97.06 111 HIS B CA 1
ATOM 2301 C C . HIS B 1 111 ? 0.671 18.125 -2.977 1 97.06 111 HIS B C 1
ATOM 2303 O O . HIS B 1 111 ? 0.929 17.266 -2.129 1 97.06 111 HIS B O 1
ATOM 2309 N N . GLU B 1 112 ? 0.147 17.875 -4.168 1 96.31 112 GLU B N 1
ATOM 2310 C CA . GLU B 1 112 ? -0.023 16.5 -4.648 1 96.31 112 GLU B CA 1
ATOM 2311 C C . GLU B 1 112 ? -0.869 15.688 -3.684 1 96.31 112 GLU B C 1
ATOM 2313 O O . GLU B 1 112 ? -0.485 14.578 -3.303 1 96.31 112 GLU B O 1
ATOM 2318 N N . LEU B 1 113 ? -1.972 16.297 -3.316 1 97.69 113 LEU B N 1
ATOM 2319 C CA . LEU B 1 113 ? -2.902 15.602 -2.438 1 97.69 113 LEU B CA 1
ATOM 2320 C C . LEU B 1 113 ? -3.572 14.445 -3.17 1 97.69 113 LEU B C 1
ATOM 2322 O O . LEU B 1 113 ? -3.699 14.469 -4.395 1 97.69 113 LEU B O 1
ATOM 2326 N N . VAL B 1 114 ? -3.936 13.438 -2.377 1 96.88 114 VAL B N 1
ATOM 2327 C CA . VAL B 1 114 ? -4.621 12.281 -2.934 1 96.88 114 VAL B CA 1
ATOM 2328 C C . VAL B 1 114 ? -6.055 12.219 -2.402 1 96.88 114 VAL B C 1
ATOM 2330 O O . VAL B 1 114 ? -6.465 13.078 -1.62 1 96.88 114 VAL B O 1
ATOM 2333 N N . GLN B 1 1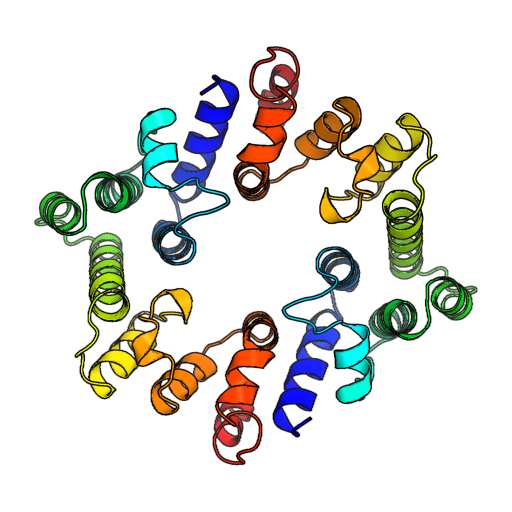15 ? -6.762 11.289 -2.887 1 94.75 115 GLN B N 1
ATOM 2334 C CA . GLN B 1 115 ? -8.188 11.234 -2.596 1 94.75 115 GLN B CA 1
ATOM 2335 C C . GLN B 1 115 ? -8.445 11.109 -1.096 1 94.75 115 GLN B C 1
ATOM 2337 O O . GLN B 1 115 ? -9.414 11.656 -0.577 1 94.75 115 GLN B O 1
ATOM 2342 N N . GLU B 1 116 ? -7.543 10.438 -0.409 1 95.06 116 GLU B N 1
ATOM 2343 C CA . GLU B 1 116 ? -7.699 10.219 1.025 1 95.06 116 GLU B CA 1
ATOM 2344 C C . GLU B 1 116 ? -7.566 11.523 1.802 1 95.06 116 GLU B C 1
ATOM 2346 O O . GLU B 1 116 ? -7.941 11.594 2.975 1 95.06 116 GLU B O 1
ATOM 2351 N N . HIS B 1 117 ? -7.066 12.531 1.189 1 97.25 117 HIS B N 1
ATOM 2352 C CA . HIS B 1 117 ? -6.883 13.82 1.837 1 97.25 117 HIS B CA 1
ATOM 2353 C C . HIS B 1 117 ? -8.094 14.727 1.623 1 97.25 117 HIS B C 1
ATOM 2355 O O . HIS B 1 117 ? -8.141 15.836 2.145 1 97.25 117 HIS B O 1
ATOM 2361 N N . ILE B 1 118 ? -9.031 14.242 0.905 1 96.44 118 ILE B N 1
ATOM 2362 C CA . ILE B 1 118 ? -10.164 15.07 0.512 1 96.44 118 ILE B CA 1
ATOM 2363 C C . ILE B 1 118 ? -11.414 14.617 1.256 1 96.44 118 ILE B C 1
ATOM 2365 O O . ILE B 1 118 ? -11.695 13.422 1.339 1 96.44 118 ILE B O 1
ATOM 2369 N N . HIS B 1 119 ? -12.133 15.594 1.763 1 95.69 119 HIS B N 1
ATOM 2370 C CA . HIS B 1 119 ? -13.383 15.297 2.461 1 95.69 119 HIS B CA 1
ATOM 2371 C C . HIS B 1 119 ? -14.359 14.562 1.554 1 95.69 119 HIS B C 1
ATOM 2373 O O . HIS B 1 119 ? -14.5 14.906 0.377 1 95.69 119 HIS B O 1
ATOM 2379 N N . ASN B 1 120 ? -15.062 13.656 2.117 1 93.25 120 ASN B N 1
ATOM 2380 C CA . ASN B 1 120 ? -15.961 12.789 1.367 1 93.25 120 ASN B CA 1
ATOM 2381 C C . ASN B 1 120 ? -17.016 13.594 0.605 1 93.25 120 ASN B C 1
ATOM 2383 O O . ASN B 1 120 ? -17.375 13.242 -0.52 1 93.25 120 ASN B O 1
ATOM 2387 N N . ASP B 1 121 ? -17.484 14.68 1.158 1 92.25 121 ASP B N 1
ATOM 2388 C CA . ASP B 1 121 ? -18.5 15.516 0.541 1 92.25 121 ASP B CA 1
ATOM 2389 C C . ASP B 1 121 ? -18 16.125 -0.769 1 92.25 121 ASP B C 1
ATOM 2391 O O . ASP B 1 121 ? -18.797 16.453 -1.65 1 92.25 121 ASP B O 1
ATOM 2395 N N . LEU B 1 122 ? -16.672 16.234 -0.826 1 93.75 122 LEU B N 1
ATOM 2396 C CA . LEU B 1 122 ? -16.078 16.875 -1.999 1 93.75 122 LEU B CA 1
ATOM 2397 C C . LEU B 1 122 ? -15.781 15.836 -3.08 1 93.75 122 LEU B C 1
ATOM 2399 O O . LEU B 1 122 ? -15.578 16.188 -4.242 1 93.75 122 LEU B O 1
ATOM 2403 N N . LEU B 1 123 ? -15.797 14.57 -2.73 1 92.5 123 LEU B N 1
ATOM 2404 C CA . LEU B 1 123 ? -15.375 13.516 -3.639 1 92.5 123 LEU B CA 1
ATOM 2405 C C . LEU B 1 123 ? -16.5 13.133 -4.594 1 92.5 123 LEU B C 1
ATOM 2407 O O . LEU B 1 123 ? -16.312 12.289 -5.477 1 92.5 123 LEU B O 1
ATOM 2411 N N . GLY B 1 124 ? -17.578 13.812 -4.461 1 90.88 124 GLY B N 1
ATOM 2412 C CA . GLY B 1 124 ? -18.625 13.688 -5.457 1 90.88 124 GLY B CA 1
ATOM 2413 C C . GLY B 1 124 ? -18.469 14.648 -6.621 1 90.88 124 GLY B C 1
ATOM 2414 O O . GLY B 1 124 ? -19.156 14.516 -7.637 1 90.88 124 GLY B O 1
ATOM 2415 N N . ASN B 1 125 ? -17.625 15.523 -6.496 1 92.31 125 ASN B N 1
ATOM 2416 C CA . ASN B 1 125 ? -17.375 16.547 -7.504 1 92.31 125 ASN B CA 1
ATOM 2417 C C . ASN B 1 125 ? -16.438 16.031 -8.602 1 92.31 125 ASN B C 1
ATOM 2419 O O . ASN B 1 125 ? -15.297 15.656 -8.328 1 92.31 125 ASN B O 1
ATOM 2423 N N . THR B 1 126 ? -16.906 16.062 -9.844 1 90.62 126 THR B N 1
ATOM 2424 C CA . THR B 1 126 ? -16.156 15.531 -10.977 1 90.62 126 THR B CA 1
ATOM 2425 C C . THR B 1 126 ? -14.898 16.344 -11.234 1 90.62 126 THR B C 1
ATOM 2427 O O . THR B 1 126 ? -13.867 15.805 -11.633 1 90.62 126 THR B O 1
ATOM 2430 N N . ASP B 1 127 ? -14.977 17.609 -10.984 1 91.38 127 ASP B N 1
ATOM 2431 C CA . ASP B 1 127 ? -13.812 18.469 -11.195 1 91.38 127 ASP B CA 1
ATOM 2432 C C . ASP B 1 127 ? -12.672 18.094 -10.25 1 91.38 127 ASP B C 1
ATOM 2434 O O . ASP B 1 127 ? -11.5 18.125 -10.633 1 91.38 127 ASP B O 1
ATOM 2438 N N . ILE B 1 128 ? -13.016 17.781 -9.07 1 93.75 128 ILE B N 1
ATOM 2439 C CA . ILE B 1 128 ? -12.023 17.375 -8.078 1 93.75 128 ILE B CA 1
ATOM 2440 C C . ILE B 1 128 ? -11.383 16.062 -8.5 1 93.75 128 ILE B C 1
ATOM 2442 O O . ILE B 1 128 ? -10.164 15.906 -8.453 1 93.75 128 ILE B O 1
ATOM 2446 N N . TRP B 1 129 ? -12.156 15.172 -8.984 1 93.06 129 TRP B N 1
ATOM 2447 C CA . TRP B 1 129 ? -11.641 13.875 -9.414 1 93.06 129 TRP B CA 1
ATOM 2448 C C . TRP B 1 129 ? -10.742 14.031 -10.641 1 93.06 129 TRP B C 1
ATOM 2450 O O . TRP B 1 129 ? -9.719 13.367 -10.758 1 93.06 129 TRP B O 1
ATOM 2460 N N . GLU B 1 130 ? -11.117 14.906 -11.492 1 90.06 130 GLU B N 1
ATOM 2461 C CA . GLU B 1 130 ? -10.273 15.156 -12.656 1 90.06 130 GLU B CA 1
ATOM 2462 C C . GLU B 1 130 ? -8.898 15.656 -12.234 1 90.06 130 GLU B C 1
ATOM 2464 O O . GLU B 1 130 ? -7.887 15.273 -12.828 1 90.06 130 GLU B O 1
ATOM 2469 N N . CYS B 1 131 ? -8.945 16.453 -11.281 1 92.94 131 CYS B N 1
ATOM 2470 C CA . CYS B 1 131 ? -7.688 16.984 -10.758 1 92.94 131 CYS B CA 1
ATOM 2471 C C . CYS B 1 131 ? -6.867 15.867 -10.109 1 92.94 131 CYS B C 1
ATOM 2473 O O . CYS B 1 131 ? -5.664 15.758 -10.352 1 92.94 131 CYS B O 1
ATOM 2475 N N . LEU B 1 132 ? -7.5 15.023 -9.398 1 94.81 132 LEU B N 1
ATOM 2476 C CA . LEU B 1 132 ? -6.832 13.914 -8.719 1 94.81 132 LEU B CA 1
ATOM 2477 C C . LEU B 1 132 ? -6.242 12.938 -9.734 1 94.81 132 LEU B C 1
ATOM 2479 O O . LEU B 1 132 ? -5.129 12.445 -9.547 1 94.81 132 LEU B O 1
ATOM 2483 N N . LEU B 1 133 ? -6.926 12.773 -10.789 1 90.38 133 LEU B N 1
ATOM 2484 C CA . LEU B 1 133 ? -6.574 11.742 -11.766 1 90.38 133 LEU B CA 1
ATOM 2485 C C . LEU B 1 133 ? -5.336 12.148 -12.562 1 90.38 133 LEU B C 1
ATOM 2487 O O . LEU B 1 133 ? -4.621 11.289 -13.086 1 90.38 133 LEU B O 1
ATOM 2491 N N . ARG B 1 134 ? -5.02 13.414 -12.578 1 87.94 134 ARG B N 1
ATOM 2492 C CA . ARG B 1 134 ? -3.9 13.93 -13.359 1 87.94 134 ARG B CA 1
ATOM 2493 C C . ARG B 1 134 ? -2.574 13.375 -12.844 1 87.94 134 ARG B C 1
ATOM 2495 O O . ARG B 1 134 ? -1.652 13.125 -13.617 1 87.94 134 ARG B O 1
ATOM 2502 N N . GLN B 1 135 ? -2.535 13.102 -11.609 1 88.38 135 GLN B N 1
ATOM 2503 C CA . GLN B 1 135 ? -1.274 12.641 -11.039 1 88.38 135 GLN B CA 1
ATOM 2504 C C . GLN B 1 135 ? -1.445 11.297 -10.336 1 88.38 135 GLN B C 1
ATOM 2506 O O . GLN B 1 135 ? -0.556 10.852 -9.609 1 88.38 135 GLN B O 1
ATOM 2511 N N . MET B 1 136 ? -2.504 10.688 -10.648 1 91.56 136 MET B N 1
ATOM 2512 C CA . MET B 1 136 ? -2.785 9.438 -9.953 1 91.56 136 MET B CA 1
ATOM 2513 C C . MET B 1 136 ? -2.023 8.273 -10.578 1 91.56 136 MET B C 1
ATOM 2515 O O . MET B 1 136 ? -2.125 8.047 -11.789 1 91.56 136 MET B O 1
ATOM 2519 N N . PRO B 1 137 ? -1.284 7.617 -9.734 1 90.31 137 PRO B N 1
ATOM 2520 C CA . PRO B 1 137 ? -0.646 6.414 -10.273 1 90.31 137 PRO B CA 1
ATOM 2521 C C . PRO B 1 137 ? -1.656 5.391 -10.789 1 90.31 137 PRO B C 1
ATOM 2523 O O . PRO B 1 137 ? -2.768 5.293 -10.258 1 90.31 137 PRO B O 1
ATOM 2526 N N . VAL B 1 138 ? -1.233 4.656 -11.75 1 88.12 138 VAL B N 1
ATOM 2527 C CA . VAL B 1 138 ? -2.117 3.701 -12.406 1 88.12 138 VAL B CA 1
ATOM 2528 C C . VAL B 1 138 ? -2.695 2.736 -11.375 1 88.12 138 VAL B C 1
ATOM 2530 O O . VAL B 1 138 ? -3.889 2.428 -11.406 1 88.12 138 VAL B O 1
ATOM 2533 N N . THR B 1 139 ? -1.895 2.305 -10.461 1 88.62 139 THR B N 1
ATOM 2534 C CA . THR B 1 139 ? -2.365 1.39 -9.422 1 88.62 139 THR B CA 1
ATOM 2535 C C . THR B 1 139 ? -3.5 2.018 -8.617 1 88.62 139 THR B C 1
ATOM 2537 O O . THR B 1 139 ? -4.508 1.364 -8.344 1 88.62 139 THR B O 1
ATOM 2540 N N . ALA B 1 140 ? -3.27 3.221 -8.297 1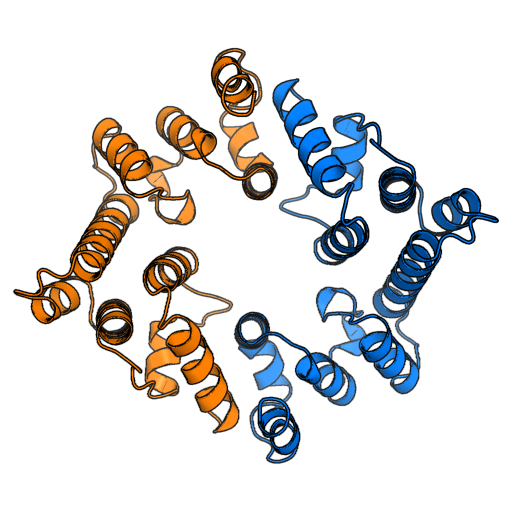 91.25 140 ALA B N 1
ATOM 2541 C CA . ALA B 1 140 ? -4.297 3.928 -7.539 1 91.25 140 ALA B CA 1
ATOM 2542 C C . ALA B 1 140 ? -5.562 4.113 -8.375 1 91.25 140 ALA B C 1
ATOM 2544 O O . ALA B 1 140 ? -6.676 4.047 -7.848 1 91.25 140 ALA B O 1
ATOM 2545 N N . MET B 1 141 ? -5.41 4.355 -9.641 1 89.31 141 MET B N 1
ATOM 2546 C CA . MET B 1 141 ? -6.555 4.488 -10.531 1 89.31 141 MET B CA 1
ATOM 2547 C C . MET B 1 141 ? -7.402 3.223 -10.523 1 89.31 141 MET B C 1
ATOM 2549 O O . MET B 1 141 ? -8.633 3.293 -10.414 1 89.31 141 MET B O 1
ATOM 2553 N N . LEU B 1 142 ? -6.723 2.154 -10.555 1 87.38 142 LEU B N 1
ATOM 2554 C CA . LEU B 1 142 ? -7.414 0.87 -10.562 1 87.38 142 LEU B CA 1
ATOM 2555 C C . LEU B 1 142 ? -8.125 0.623 -9.234 1 87.38 142 LEU B C 1
ATOM 2557 O O . LEU B 1 142 ? -9.203 0.03 -9.203 1 87.38 142 LEU B O 1
ATOM 2561 N N . HIS B 1 143 ? -7.543 1.157 -8.195 1 87.69 143 HIS B N 1
ATOM 2562 C CA . HIS B 1 143 ? -8.141 1.021 -6.867 1 87.69 143 HIS B CA 1
ATOM 2563 C C . HIS B 1 143 ? -9.406 1.865 -6.742 1 87.69 143 HIS B C 1
ATOM 2565 O O . HIS B 1 143 ? -10.25 1.601 -5.887 1 87.69 143 HIS B O 1
ATOM 2571 N N . ASN B 1 144 ? -9.484 2.836 -7.609 1 87.88 144 ASN B N 1
ATOM 2572 C CA . ASN B 1 144 ? -10.609 3.754 -7.512 1 87.88 144 ASN B CA 1
ATOM 2573 C C . ASN B 1 144 ? -11.602 3.553 -8.656 1 87.88 144 ASN B C 1
ATOM 2575 O O . ASN B 1 144 ? -12.391 4.445 -8.969 1 87.88 144 ASN B O 1
ATOM 2579 N N . LEU B 1 145 ? -11.578 2.436 -9.258 1 84.25 145 LEU B N 1
ATOM 2580 C CA . LEU B 1 145 ? -12.398 2.162 -10.438 1 84.25 145 LEU B CA 1
ATOM 2581 C C . LEU B 1 145 ? -13.883 2.297 -10.102 1 84.25 145 LEU B C 1
ATOM 2583 O O . LEU B 1 145 ? -14.648 2.857 -10.891 1 84.25 145 LEU B O 1
ATOM 2587 N N . GLY B 1 146 ? -14.258 1.766 -9.016 1 82.19 146 GLY B N 1
ATOM 2588 C CA . GLY B 1 146 ? -15.656 1.862 -8.625 1 82.19 146 GLY B CA 1
ATOM 2589 C C . GLY B 1 146 ? -16.141 3.293 -8.516 1 82.19 146 GLY B C 1
ATOM 2590 O O . GLY B 1 146 ? -17.203 3.631 -9.031 1 82.19 146 GLY B O 1
ATOM 2591 N N . LYS B 1 147 ? -15.383 4.07 -7.844 1 85.5 147 LYS B N 1
ATOM 2592 C CA . LYS B 1 147 ? -15.734 5.477 -7.676 1 85.5 147 LYS B CA 1
ATOM 2593 C C . LYS B 1 147 ? -15.742 6.207 -9.016 1 85.5 147 LYS B C 1
ATOM 2595 O O . LYS B 1 147 ? -16.656 6.977 -9.305 1 85.5 147 LYS B O 1
ATOM 2600 N N . MET B 1 148 ? -14.805 5.914 -9.781 1 85.06 148 MET B N 1
ATOM 2601 C CA . MET B 1 148 ? -14.688 6.574 -11.078 1 85.06 148 MET B CA 1
ATOM 2602 C C . MET B 1 148 ? -15.844 6.191 -11.992 1 85.06 148 MET B C 1
ATOM 2604 O O . MET B 1 148 ? -16.344 7.023 -12.758 1 85.06 148 MET B O 1
ATOM 2608 N N . SER B 1 149 ? -16.234 5.016 -11.906 1 82.25 149 SER B N 1
ATOM 2609 C CA . SER B 1 149 ? -17.359 4.543 -12.695 1 82.25 149 SER B CA 1
ATOM 2610 C C . SER B 1 149 ? -18.656 5.223 -12.273 1 82.25 149 SER B C 1
ATOM 2612 O O . SER B 1 149 ? -19.438 5.676 -13.109 1 82.25 149 SER B O 1
ATOM 2614 N N . LYS B 1 150 ? -18.859 5.32 -11.008 1 85 150 LYS B N 1
ATOM 2615 C CA . LYS B 1 150 ? -20.062 5.941 -10.461 1 85 150 LYS B CA 1
ATOM 2616 C C . LYS B 1 150 ? -20.172 7.398 -10.898 1 85 150 LYS B C 1
ATOM 2618 O O . LYS B 1 150 ? -21.266 7.895 -11.148 1 85 150 LYS B O 1
ATOM 2623 N N . LEU B 1 151 ? -19.078 8.07 -11.062 1 86.94 151 LEU B N 1
ATOM 2624 C CA . LEU B 1 151 ? -19.062 9.484 -11.414 1 86.94 151 LEU B CA 1
ATOM 2625 C C . LEU B 1 151 ? -18.938 9.664 -12.93 1 86.94 151 LEU B C 1
ATOM 2627 O O . LEU B 1 151 ? -18.797 10.789 -13.414 1 86.94 151 LEU B O 1
ATOM 2631 N N . HIS B 1 152 ? -18.891 8.562 -13.664 1 83.75 152 HIS B N 1
ATOM 2632 C CA . HIS B 1 152 ? -18.859 8.555 -15.125 1 83.75 152 HIS B CA 1
ATOM 2633 C C . HIS B 1 152 ? -17.594 9.203 -15.656 1 83.75 152 HIS B C 1
ATOM 2635 O O . HIS B 1 152 ? -17.641 9.93 -16.656 1 83.75 152 HIS B O 1
ATOM 2641 N N . LEU B 1 153 ? -16.578 9.055 -14.914 1 82.69 153 LEU B N 1
ATOM 2642 C CA . LEU B 1 153 ? -15.297 9.641 -15.305 1 82.69 153 LEU B CA 1
ATOM 2643 C C . LEU B 1 153 ? -14.617 8.789 -16.375 1 82.69 153 LEU B C 1
ATOM 2645 O O . LEU B 1 153 ? -13.695 9.25 -17.047 1 82.69 153 LEU B O 1
ATOM 2649 N N . LEU B 1 154 ? -15.109 7.566 -16.531 1 75 154 LEU B N 1
ATOM 2650 C CA . LEU B 1 154 ? -14.438 6.629 -17.438 1 75 154 LEU B CA 1
ATOM 2651 C C . LEU B 1 154 ? -15.016 6.723 -18.844 1 75 154 LEU B C 1
ATOM 2653 O O . LEU B 1 154 ? -14.477 6.129 -19.781 1 75 154 LEU B O 1
ATOM 2657 N N . GLU B 1 155 ? -16.172 7.309 -19 1 68 155 GLU B N 1
ATOM 2658 C CA . GLU B 1 155 ? -16.875 7.363 -20.266 1 68 155 GLU B CA 1
ATOM 2659 C C . GLU B 1 155 ? -16.375 8.516 -21.141 1 68 155 GLU B C 1
ATOM 2661 O O . GLU B 1 155 ? -16.5 8.477 -22.359 1 68 155 GLU B O 1
ATOM 2666 N N . GLY B 1 156 ? -15.961 9.688 -20.609 1 56.25 156 GLY B N 1
ATOM 2667 C CA . GLY B 1 156 ? -15.867 10.914 -21.375 1 56.25 156 GLY B CA 1
ATOM 2668 C C . GLY B 1 156 ? -14.523 11.078 -22.062 1 56.25 156 GLY B C 1
ATOM 2669 O O . GLY B 1 156 ? -13.516 10.531 -21.625 1 56.25 156 GLY B O 1
ATOM 2670 N N . HIS B 1 157 ? -14.469 11.461 -23.375 1 51.09 157 HIS B N 1
ATOM 2671 C CA . HIS B 1 157 ? -13.391 11.906 -24.25 1 51.09 157 HIS B CA 1
ATOM 2672 C C . HIS B 1 157 ? -12.445 12.859 -23.531 1 51.09 157 HIS B C 1
ATOM 2674 O O . HIS B 1 157 ? -11.289 13.016 -23.938 1 51.09 157 HIS B O 1
ATOM 2680 N N . SER B 1 158 ? -13.008 13.68 -22.766 1 47.5 158 SER B N 1
ATOM 2681 C CA . SER B 1 158 ? -12.289 14.867 -22.328 1 47.5 158 SER B CA 1
ATOM 2682 C C . SER B 1 158 ? -11.109 14.5 -21.438 1 47.5 158 SER B C 1
ATOM 2684 O O . SER B 1 158 ? -10.148 15.273 -21.328 1 47.5 158 SER B O 1
ATOM 2686 N N . PHE B 1 159 ? -11.312 13.711 -20.562 1 49.03 159 PHE B N 1
ATOM 2687 C CA . PHE B 1 159 ? -10.328 13.602 -19.484 1 49.03 159 PHE B CA 1
ATOM 2688 C C . PHE B 1 159 ? -8.961 13.211 -20.047 1 49.03 159 PHE B C 1
ATOM 2690 O O . PHE B 1 159 ? -7.941 13.789 -19.672 1 49.03 159 PHE B O 1
ATOM 2697 N N . PHE B 1 160 ? -8.789 12.125 -20.844 1 48.41 160 PHE B N 1
ATOM 2698 C CA . PHE B 1 160 ? -7.551 11.422 -21.141 1 48.41 160 PHE B CA 1
ATOM 2699 C C . PHE B 1 160 ? -6.852 12.031 -22.344 1 48.41 160 PHE B C 1
ATOM 2701 O O . PHE B 1 160 ? -5.73 11.648 -22.688 1 48.41 160 PHE B O 1
ATOM 2708 N N . GLY B 1 161 ? -7.551 12.789 -23.078 1 45.94 161 GLY B N 1
ATOM 2709 C CA . GLY B 1 161 ? -6.73 13.422 -24.094 1 45.94 161 GLY B CA 1
ATOM 2710 C C . GLY B 1 161 ? -5.465 14.047 -23.547 1 45.94 161 GLY B C 1
ATOM 2711 O O . GLY B 1 161 ? -4.422 14.039 -24.203 1 45.94 161 GLY B O 1
ATOM 2712 N N . ARG B 1 162 ? -5.477 14.539 -22.391 1 44 162 ARG B N 1
ATOM 2713 C CA . ARG B 1 162 ? -4.324 15.258 -21.859 1 44 162 ARG B CA 1
ATOM 2714 C C . ARG B 1 162 ? -3.322 14.289 -21.234 1 44 162 ARG B C 1
ATOM 2716 O O . ARG B 1 162 ? -2.17 14.656 -20.984 1 44 162 ARG B O 1
ATOM 2723 N N . TYR B 1 163 ? -3.662 13.25 -20.656 1 45.5 163 TYR B N 1
ATOM 2724 C CA . TYR B 1 163 ? -2.721 12.359 -19.984 1 45.5 163 TYR B CA 1
ATOM 2725 C C . TYR B 1 163 ? -1.869 11.602 -21 1 45.5 163 TYR B C 1
ATOM 2727 O O . TYR B 1 163 ? -0.839 11.023 -20.641 1 45.5 163 TYR B O 1
ATOM 2735 N N . SER B 1 164 ? -2.289 11.367 -22.203 1 41.06 164 SER B N 1
ATOM 2736 C CA . SER B 1 164 ? -1.46 10.688 -23.203 1 41.06 164 SER B CA 1
ATOM 2737 C C . SER B 1 164 ? -0.174 11.461 -23.469 1 41.06 164 SER B C 1
ATOM 2739 O O . SER B 1 164 ? 0.816 10.891 -23.922 1 41.06 164 SER B O 1
ATOM 2741 N N . ASN B 1 165 ? -0.126 12.805 -23.406 1 36.59 165 ASN B N 1
ATOM 2742 C CA . ASN B 1 165 ? 1.002 13.594 -23.906 1 36.59 165 ASN B CA 1
ATOM 2743 C C . ASN B 1 165 ? 2.146 13.625 -22.891 1 36.59 165 ASN B C 1
ATOM 2745 O O . ASN B 1 165 ? 3.227 14.133 -23.188 1 36.59 165 ASN B O 1
ATOM 2749 N N . HIS B 1 166 ? 1.995 13.547 -21.672 1 36.06 166 HIS B N 1
ATOM 2750 C CA . HIS B 1 166 ? 3.162 13.859 -20.859 1 36.06 166 HIS B CA 1
ATOM 2751 C C . HIS B 1 166 ? 4.168 12.711 -20.875 1 36.06 166 HIS B C 1
ATOM 2753 O O . HIS B 1 166 ? 5.285 12.859 -20.359 1 36.06 166 HIS B O 1
ATOM 2759 N N . LYS B 1 167 ? 3.928 11.414 -20.953 1 32.91 167 LYS B N 1
ATOM 2760 C CA . LYS B 1 167 ? 5.047 10.477 -20.969 1 32.91 167 LYS B CA 1
ATOM 2761 C C . LYS B 1 167 ? 5.574 10.289 -22.391 1 32.91 167 LYS B C 1
ATOM 2763 O O . LYS B 1 167 ? 6.383 9.391 -22.641 1 32.91 167 LYS B O 1
ATOM 2768 N N . THR B 1 168 ? 5.129 11.141 -23.484 1 21.95 168 THR B N 1
ATOM 2769 C CA . THR B 1 168 ? 6.031 10.969 -24.625 1 21.95 168 THR B CA 1
ATOM 2770 C C . THR B 1 168 ? 7.355 11.688 -24.375 1 21.95 168 THR B C 1
ATOM 2772 O O . THR B 1 168 ? 7.371 12.836 -23.938 1 21.95 168 THR B O 1
#

Secondary structure (DSSP, 8-state):
--HHHHHHHHHHHHTTTT-HHHHHHHHHH--EETTEEHHHHHHHHTPPPSSHHHHHHHHHHHH-HHHHHHHTTT---HHHHHHHHHHHHHHHHHH-SS--HHHHHHHHHHHT--GGGS-GGGTT-HHHHHHHHHT--HHHHHHTHHHHHHTT-SS-STTTTTTSGGG-/--HHHHHHHHHHHHTTTT-HHHHHHHHHH--EETTEEHHHHHHHHTPPPSSHHHHHHHHHHHH-HHHHHHHTTT---HHHHHHHHHHHHHHHHHH-SS--HHHHHHHHHHHT--GGGS-GGGTT-HHHHHHHHHT--HHHHHHTHHHHHHTT-SS-STTTTTTSSTT-

Radius of gyration: 22.54 Å; Cα contacts (8 Å, |Δi|>4): 327; chains: 2; bounding box: 44×60×49 Å

Organism: Mytilus edulis (NCBI:txid6550)

pLDDT: mean 89.07, std 14.88, range [21.95, 98.81]

Nearest PDB structures (foldseek):
  2i91-assembly2_B  TM=9.210E-01  e=4.302E-09  Xenopus laevis
  1yvp-assembly1_A  TM=9.221E-01  e=4.513E-09  Xenopus laevis
  1yvp-assembly2_B  TM=9.249E-01  e=8.804E-09  Xenopus laevis
  2i91-assembly1_A  TM=9.238E-01  e=8.002E-09  Xenopus laevis
  1yvr-assembly1_A  TM=8.727E-01  e=2.056E-07  Xenopus laevis

Sequence (336 aa):
MGRFLRAVTSKWYNSFKDNPMRLAYLITKYKSRHGWRHRDLLRLAHVTAVNRHIELIIKYVVQGLENAIRFAEYDTCPTTVEIIEFLISVEKTGKQTLIDTNEVKALIIKHELVQEHIHNDLLGNTDIWECLLRQMPVTAMLHNLGKMSKLHLLEGHSFFGRYSNHKTMGRFLRAVTSKWYNSFKDNPMRLAYLITKYKSRHGWRHRDLLRLAHVTAVNRHIELIIKYVVQGLENAIRFAEYDTCPTTVEIIEFLISVEKTGKQTLIDTNEVKALIIKHELVQEHIHNDLLGNTDIWECLLRQMPVTAMLHNLGKMSKLHLLEGHSFFGRYSNHK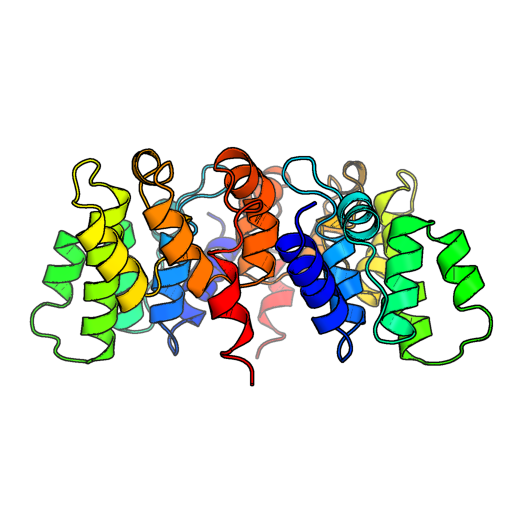T